Protein 5AIM (pdb70)

Solvent-accessible surface area: 11569 Å² total; per-residue (Å²): 156,120,66,86,55,128,43,113,122,16,93,84,41,25,149,3,0,74,61,0,0,42,1,50,51,2,6,4,3,27,66,117,100,4,18,65,10,0,22,75,75,74,57,112,63,191,86,58,178,53,20,89,34,5,1,52,98,1,28,143,61,139,108,3,16,33,90,83,7,119,114,51,51,78,70,0,0,19,26,72,133,42,35,95,97,16,2,95,142,43,13,131,106,43,140,150,102,62,97,58,109,40,96,125,13,111,72,33,22,151,6,0,61,104,0,0,54,4,53,51,3,6,4,2,20,56,97,90,6,15,66,10,0,2,88,40,73,59,34,134,98,60,35,93,83,166,46,0,84,34,4,1,61,99,0,38,143,62,142,101,4,15,34,82,80,9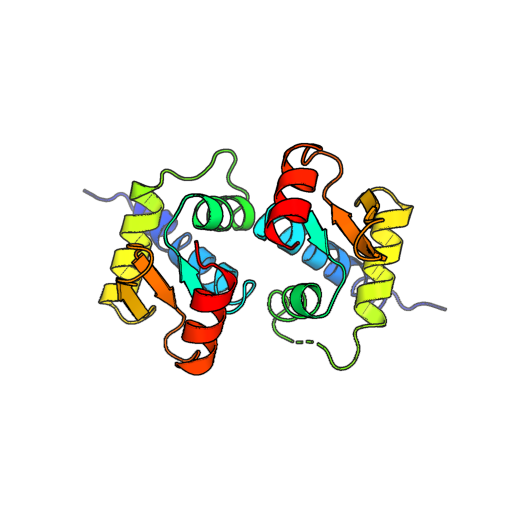,114,132,26,59,63,73,0,0,23,35,71,133,42,39,90,98,17,4,75,143,32,22,116,120,18,140,135

Sequence (193 aa):
AMASSARSLRRSLQRQRAILKVMNTIGGVAYLREQFYEESVSSKKYMGSTLDKKTVRGDVDLMVESEKLGARTEPVSGRKIIFLPTVGEEDAIQRYILKEKAMASARSLRSLQQRQRAILKVMNNTIGGVAYLREQFYEESVSKYMGSTTTLDKKTVRGDVDLMVESEKLGARTEPVSGRRKIIFLPTVGEDAIQRYILKEKD

Structure (mmCIF, N/CA/C/O backbone):
data_5AIM
#
_entry.id   5AIM
#
_cell.length_a   129.090
_cell.length_b   129.090
_cell.length_c   68.040
_cell.angle_alpha   90.00
_cell.angle_beta   90.00
_cell.angle_gamma   120.00
#
_symmetry.space_group_name_H-M   'H 3 2'
#
loop_
_entity.id
_entity.type
_entity.pdbx_description
1 polymer 'TRANSCRIPTION FACTOR TAU 138 KDA SUBUNIT'
2 non-polymer GLYCEROL
3 water water
#
loop_
_atom_site.group_PDB
_atom_site.id
_atom_site.type_symbol
_atom_site.label_atom_id
_atom_site.label_alt_id
_atom_site.label_comp_id
_a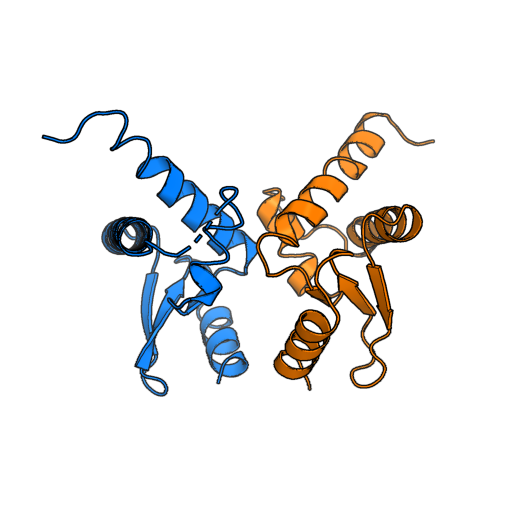tom_site.label_asym_id
_atom_site.label_entity_id
_atom_site.label_seq_id
_atom_site.pdbx_PDB_ins_code
_atom_site.Cartn_x
_atom_site.Cartn_y
_atom_site.Cartn_z
_atom_site.occupancy
_atom_site.B_iso_or_equiv
_atom_site.auth_seq_id
_atom_site.auth_comp_id
_atom_site.auth_asym_id
_atom_site.auth_atom_id
_atom_site.pdbx_PDB_model_num
ATOM 1 N N . ALA A 1 2 ? 19.028 -20.896 -32.390 1.00 46.94 543 ALA A N 1
ATOM 2 C CA . ALA A 1 2 ? 19.305 -19.619 -31.742 1.00 45.61 543 ALA A CA 1
ATOM 3 C C . ALA A 1 2 ? 18.034 -18.784 -31.643 1.00 41.06 543 ALA A C 1
ATOM 4 O O . ALA A 1 2 ? 17.574 -18.205 -32.629 1.00 39.73 543 ALA A O 1
ATOM 10 N N . MET A 1 3 ? 17.483 -18.716 -30.438 1.00 31.86 544 MET A N 1
ATOM 11 C CA . MET A 1 3 ? 16.202 -18.060 -30.209 1.00 27.51 544 MET A CA 1
ATOM 12 C C . MET A 1 3 ? 16.346 -16.553 -30.014 1.00 31.97 544 MET A C 1
ATOM 13 O O . MET A 1 3 ? 17.003 -16.095 -29.080 1.00 28.84 544 MET A O 1
ATOM 27 N N . ALA A 1 4 ? 15.728 -15.793 -30.910 1.00 27.21 545 ALA A N 1
ATOM 28 C CA . ALA A 1 4 ? 15.679 -14.340 -30.800 1.00 27.27 545 ALA A CA 1
ATOM 29 C C . ALA A 1 4 ? 14.890 -13.905 -29.567 1.00 27.16 545 ALA A C 1
ATOM 30 O O . ALA A 1 4 ? 13.927 -14.564 -29.175 1.00 24.32 545 ALA A O 1
ATOM 37 N N . SER A 1 5 ? 15.287 -12.777 -28.980 1.00 29.81 546 SER A N 1
ATOM 38 C CA A SER A 1 5 ? 14.671 -12.285 -27.749 0.51 29.39 546 SER A CA 1
ATOM 39 C CA B SER A 1 5 ? 14.671 -12.274 -27.754 0.49 26.35 546 SER A CA 1
ATOM 40 C C . SER A 1 5 ? 13.166 -12.048 -27.900 1.00 25.77 546 SER A C 1
ATOM 41 O O . SER A 1 5 ? 12.393 -12.290 -26.967 1.00 27.27 546 SER A O 1
ATOM 56 N N . ALA A 1 6 ? 12.743 -11.577 -29.068 1.00 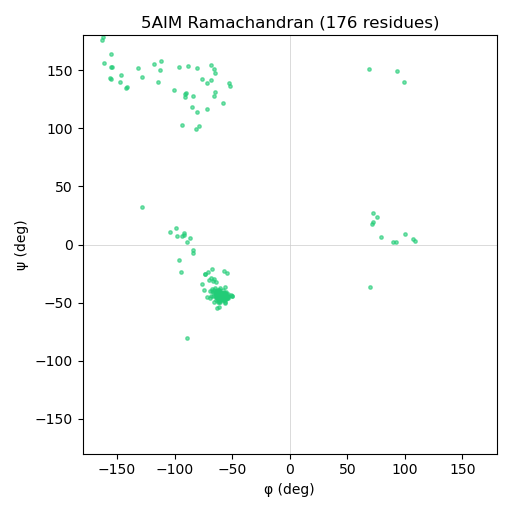28.73 547 ALA A N 1
ATOM 57 C CA . ALA A 1 6 ? 11.321 -11.306 -29.292 1.00 24.55 547 ALA A CA 1
ATOM 58 C C . ALA A 1 6 ? 10.484 -12.584 -29.159 1.00 28.06 547 ALA A C 1
ATOM 59 O O . ALA A 1 6 ? 9.370 -12.587 -28.594 1.00 27.16 547 ALA A O 1
ATOM 66 N N . ARG A 1 7 ? 11.035 -13.676 -29.675 1.00 25.83 548 ARG A N 1
ATOM 67 C CA . ARG A 1 7 ? 10.378 -14.977 -29.608 1.00 25.60 548 ARG A CA 1
ATOM 68 C C . ARG A 1 7 ? 10.241 -15.437 -28.149 1.00 24.60 548 ARG A C 1
ATOM 69 O O . ARG A 1 7 ? 9.175 -15.904 -27.705 1.00 24.75 548 ARG A O 1
ATOM 90 N N . SER A 1 8 ? 11.326 -15.290 -27.396 1.00 22.98 549 SER A N 1
ATOM 91 C CA . SER A 1 8 ? 11.307 -15.607 -25.971 1.00 19.71 549 SER A CA 1
ATOM 92 C C . SER A 1 8 ? 10.250 -14.773 -25.232 1.00 20.63 549 SER A C 1
ATOM 93 O O . SER A 1 8 ? 9.491 -15.289 -24.379 1.00 19.55 549 SER A O 1
ATOM 101 N N . LEU A 1 9 ? 10.207 -13.480 -25.558 1.00 22.63 550 LEU A N 1
ATOM 102 C CA . LEU A 1 9 ? 9.200 -12.587 -24.988 1.00 20.36 550 LEU A CA 1
ATOM 103 C C . LEU A 1 9 ? 7.782 -13.052 -25.317 1.00 19.99 550 LEU A C 1
ATOM 104 O O . LEU A 1 9 ? 6.884 -12.999 -24.460 1.00 20.85 550 LEU A O 1
ATOM 120 N N . ARG A 1 10 ? 7.560 -13.489 -26.556 1.00 20.80 551 ARG A N 1
ATOM 121 C CA A ARG A 1 10 ? 6.251 -14.029 -26.919 0.28 17.46 551 ARG A CA 1
ATOM 122 C CA B ARG A 1 10 ? 6.253 -14.035 -26.927 0.72 24.14 551 ARG A CA 1
ATOM 123 C C . ARG A 1 10 ? 5.907 -15.286 -26.107 1.00 20.02 551 ARG A C 1
ATOM 124 O O . ARG A 1 10 ? 4.748 -15.475 -25.673 1.00 21.39 551 ARG A O 1
ATOM 165 N N . SER A 1 11 ? 6.892 -16.156 -25.891 1.00 18.30 552 SER A N 1
ATOM 166 C CA . SER A 1 11 ? 6.659 -17.308 -25.008 1.00 19.11 552 SER A CA 1
ATOM 167 C C . SER A 1 11 ? 6.206 -16.870 -23.606 1.00 16.95 552 SER A C 1
ATOM 168 O O . SER A 1 11 ? 5.246 -17.415 -23.034 1.00 19.73 552 SER A O 1
ATOM 176 N N . LEU A 1 12 ? 6.904 -15.889 -23.037 1.00 18.61 553 LEU A N 1
ATOM 177 C CA . LEU A 1 12 ? 6.476 -15.368 -21.731 1.00 16.15 553 LEU A CA 1
ATOM 178 C C . LEU A 1 12 ? 5.068 -14.758 -21.749 1.00 18.70 553 LEU A C 1
ATOM 179 O O . LEU A 1 12 ? 4.285 -14.934 -20.794 1.00 18.03 553 LEU A O 1
ATOM 195 N N . GLN A 1 13 ? 4.748 -14.025 -22.813 1.00 18.72 554 GLN A N 1
ATOM 196 C CA . GLN A 1 13 ? 3.398 -13.480 -22.963 1.00 19.75 554 GLN A CA 1
ATOM 197 C C . GLN A 1 13 ? 2.345 -14.599 -22.953 1.00 21.10 554 GLN A C 1
ATOM 198 O O . GLN A 1 13 ? 1.300 -14.511 -22.267 1.00 19.62 554 GLN A O 1
ATOM 212 N N . ARG A 1 14 ? 2.619 -15.656 -23.713 1.00 18.23 555 A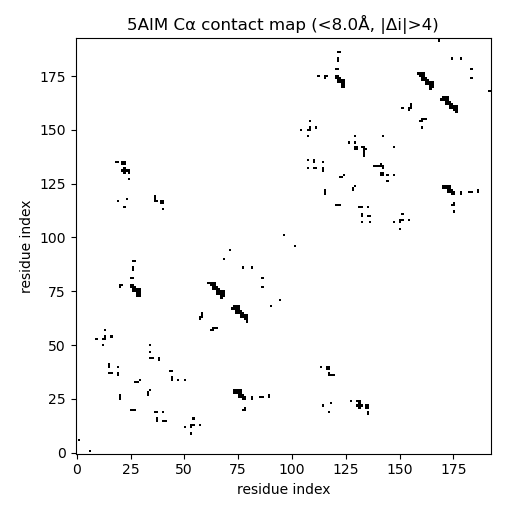RG A N 1
ATOM 213 C CA . ARG A 1 14 ? 1.698 -16.794 -23.737 1.00 18.46 555 ARG A CA 1
ATOM 214 C C . ARG A 1 14 ? 1.568 -17.473 -22.366 1.00 16.92 555 ARG A C 1
ATOM 215 O O . ARG A 1 14 ? 0.458 -17.855 -21.950 1.00 18.98 555 ARG A O 1
ATOM 236 N N . GLN A 1 15 ? 2.683 -17.624 -21.653 1.00 17.62 556 GLN A N 1
ATOM 237 C CA . GLN A 1 15 ? 2.609 -18.126 -20.278 1.00 16.82 556 GLN A CA 1
ATOM 238 C C . GLN A 1 15 ? 1.766 -17.232 -19.345 1.00 18.64 556 GLN A C 1
ATOM 239 O O . GLN A 1 15 ? 0.953 -17.732 -18.542 1.00 19.67 556 GLN A O 1
ATOM 253 N N . ARG A 1 16 ? 1.940 -15.916 -19.440 1.00 17.37 557 ARG A N 1
ATOM 254 C CA . ARG A 1 16 ? 1.086 -15.022 -18.657 1.00 17.60 557 ARG A CA 1
ATOM 255 C C . ARG A 1 16 ? -0.388 -15.226 -18.994 1.00 19.31 557 ARG A C 1
ATOM 256 O O . ARG A 1 16 ? -1.254 -15.206 -18.091 1.00 20.02 557 ARG A O 1
ATOM 277 N N . ALA A 1 17 ? -0.678 -15.379 -20.288 1.00 17.64 558 ALA A N 1
ATOM 278 C CA . ALA A 1 17 ? -2.063 -15.613 -20.722 1.00 17.36 558 ALA A CA 1
ATOM 279 C C . ALA A 1 17 ? -2.622 -16.915 -20.148 1.00 18.11 558 ALA A C 1
ATOM 280 O O . ALA A 1 17 ? -3.745 -16.954 -19.629 1.00 18.77 558 ALA A O 1
ATOM 287 N N . ILE A 1 18 ? -1.852 -17.990 -20.259 1.00 17.38 559 ILE A N 1
ATOM 288 C CA . ILE A 1 18 ? -2.274 -19.277 -19.704 1.00 16.78 559 ILE A CA 1
ATOM 289 C C . ILE A 1 18 ? -2.579 -19.133 -18.215 1.00 18.15 559 ILE A C 1
ATOM 290 O O . ILE A 1 18 ? -3.613 -19.610 -17.724 1.00 18.54 559 ILE A O 1
ATOM 306 N N . LEU A 1 19 ? -1.686 -18.469 -17.494 1.00 18.08 560 LEU A N 1
ATOM 307 C CA . LEU A 1 19 ? -1.903 -18.261 -16.066 1.00 15.64 560 LEU A CA 1
ATOM 308 C C . LEU A 1 19 ? -3.180 -17.457 -15.753 1.00 18.76 560 LEU A C 1
ATOM 309 O O . LEU A 1 19 ? -3.987 -17.840 -14.873 1.00 19.80 560 LEU A O 1
ATOM 325 N N . LYS A 1 20 ? -3.362 -16.337 -16.453 1.00 17.86 561 LYS A N 1
ATOM 326 C CA . LYS A 1 20 ? -4.558 -15.511 -16.231 1.00 19.01 561 LYS A CA 1
ATOM 327 C C . LYS A 1 20 ? -5.854 -16.266 -16.560 1.00 17.97 561 LYS A C 1
ATOM 328 O O . LYS A 1 20 ? -6.850 -16.192 -15.819 1.00 19.09 561 LYS A O 1
ATOM 347 N N . VAL A 1 21 ? -5.837 -16.993 -17.673 1.00 18.01 562 VAL A N 1
ATOM 348 C CA . VAL A 1 21 ? -6.997 -17.788 -18.059 1.00 17.41 562 VAL A CA 1
ATOM 349 C C . VAL A 1 21 ? -7.271 -18.865 -17.014 1.00 17.91 562 VAL A C 1
ATOM 350 O O . VAL A 1 21 ? -8.421 -19.060 -16.616 1.00 18.02 562 VAL A O 1
ATOM 363 N N . MET A 1 22 ? -6.222 -19.543 -16.556 1.00 17.32 563 MET A N 1
ATOM 364 C CA . MET A 1 22 ? -6.418 -20.558 -15.529 1.00 17.68 563 MET A CA 1
ATOM 365 C C . MET A 1 22 ? -7.038 -19.969 -14.272 1.00 18.12 563 MET A C 1
ATOM 366 O O . MET A 1 22 ? -7.957 -20.570 -13.700 1.00 19.13 563 MET A O 1
ATOM 380 N N . ASN A 1 23 ? -6.576 -18.797 -13.838 1.00 19.79 564 ASN A N 1
ATOM 381 C CA . ASN A 1 23 ? -7.254 -18.161 -12.708 1.00 20.67 564 ASN A CA 1
ATOM 382 C C . ASN A 1 23 ? -8.712 -17.832 -13.013 1.00 21.60 564 ASN A C 1
ATOM 383 O O . ASN A 1 23 ? -9.605 -18.067 -12.189 1.00 22.73 564 ASN A O 1
ATOM 394 N N . THR A 1 24 ? -8.949 -17.282 -14.197 1.00 19.62 565 THR A N 1
ATOM 395 C CA . THR A 1 24 ? -10.298 -16.871 -14.584 1.00 22.45 565 THR A CA 1
ATOM 396 C C . THR A 1 24 ? -11.302 -18.032 -14.604 1.00 20.04 565 THR A C 1
ATOM 397 O O . THR A 1 24 ? -12.425 -17.891 -14.118 1.00 21.38 565 THR A O 1
ATOM 408 N N . ILE A 1 25 ? -10.893 -19.177 -15.152 1.00 19.12 566 ILE A N 1
ATOM 409 C CA . ILE A 1 25 ? -11.821 -20.293 -15.325 1.00 21.77 566 ILE A CA 1
ATOM 410 C C . ILE A 1 25 ? -11.957 -21.225 -14.115 1.00 19.86 566 ILE A C 1
ATOM 411 O O . ILE A 1 25 ? -12.663 -22.229 -14.194 1.00 24.68 566 ILE A O 1
ATOM 427 N N . GLY A 1 26 ? -11.316 -20.884 -13.001 1.00 19.34 567 GLY A N 1
ATOM 428 C CA . GLY A 1 26 ? -11.547 -21.582 -11.743 1.00 21.18 567 GLY A CA 1
ATOM 429 C C . GLY A 1 26 ? -10.406 -22.472 -11.286 1.00 21.31 567 GLY A C 1
ATOM 430 O O . GLY A 1 26 ? -10.533 -23.172 -10.274 1.00 23.28 567 GLY A O 1
ATOM 434 N N . GLY A 1 27 ? -9.308 -22.470 -12.034 1.00 19.22 568 GLY A N 1
ATOM 435 C CA . GLY A 1 27 ? -8.077 -23.089 -11.584 1.00 19.69 568 GLY A CA 1
ATOM 436 C C . GLY A 1 27 ? -7.864 -24.539 -11.988 1.00 17.55 568 GLY A C 1
ATOM 437 O O . GLY A 1 27 ? -6.850 -25.125 -11.615 1.00 19.40 568 GLY A O 1
ATOM 441 N N . VAL A 1 28 ? -8.798 -25.102 -12.751 1.00 18.37 569 VAL A N 1
ATOM 442 C CA . VAL A 1 28 ? -8.719 -26.490 -13.208 1.00 17.94 569 VAL A CA 1
ATOM 443 C C . VAL A 1 28 ? -9.246 -26.544 -14.629 1.00 18.92 569 VAL A C 1
ATOM 444 O O . VAL A 1 28 ? -10.285 -25.942 -14.933 1.00 19.90 569 VAL A O 1
ATOM 457 N N . ALA A 1 29 ? -8.538 -27.248 -15.506 1.00 18.94 570 ALA A N 1
ATOM 458 C CA . ALA A 1 29 ? -9.014 -27.404 -16.877 1.00 22.78 570 ALA A CA 1
ATOM 459 C C . ALA A 1 29 ? -8.468 -28.657 -17.525 1.00 19.81 570 ALA A C 1
ATOM 460 O O . ALA A 1 29 ? -7.322 -29.034 -17.297 1.00 21.75 570 ALA A O 1
ATOM 467 N N . TYR A 1 30 ? -9.303 -29.316 -18.323 1.00 20.58 571 TYR A N 1
ATOM 468 C CA . TYR A 1 30 ? -8.813 -30.326 -19.239 1.00 19.54 571 TYR A CA 1
ATOM 469 C C . TYR A 1 30 ? -8.064 -29.648 -20.381 1.00 19.60 571 TYR A C 1
ATOM 470 O O . TYR A 1 30 ? -8.489 -28.605 -20.891 1.00 20.19 571 TYR A O 1
ATOM 488 N N . LEU A 1 31 ? -6.942 -30.245 -20.767 1.00 22.03 572 LEU A N 1
ATOM 489 C CA . LEU A 1 31 ? -6.166 -29.756 -21.890 1.00 22.43 572 LEU A CA 1
ATOM 490 C C . LEU A 1 31 ? -6.802 -30.278 -23.170 1.00 21.87 572 LEU A C 1
ATOM 491 O O . LEU A 1 31 ? -6.615 -31.430 -23.558 1.00 26.86 572 LEU A O 1
ATOM 507 N N . ARG A 1 32 ? -7.579 -29.405 -23.798 1.00 20.46 573 ARG A N 1
ATOM 508 C CA . ARG A 1 32 ? -8.364 -29.746 -24.972 1.00 21.30 573 ARG A CA 1
ATOM 509 C C . ARG A 1 32 ? -8.764 -28.446 -25.656 1.00 20.47 573 ARG A C 1
ATOM 510 O O . ARG A 1 32 ? -8.445 -27.359 -25.170 1.00 19.19 573 ARG A O 1
ATOM 531 N N . GLU A 1 33 ? -9.475 -28.557 -26.770 1.00 21.85 574 GLU A N 1
ATOM 532 C CA . GLU A 1 33 ? -9.797 -27.395 -27.604 1.00 19.75 574 GLU A CA 1
ATOM 533 C C . GLU A 1 33 ? -10.402 -26.218 -26.837 1.00 21.91 574 GLU A C 1
ATOM 534 O O . GLU A 1 33 ? -9.999 -25.080 -27.054 1.00 21.63 574 GLU A O 1
ATOM 546 N N . GLN A 1 34 ? -11.349 -26.488 -25.944 1.00 20.68 575 GLN A N 1
ATOM 547 C CA . GLN A 1 34 ? -12.018 -25.432 -25.182 1.00 20.69 575 GLN A CA 1
ATOM 548 C C . GLN A 1 34 ? -11.001 -24.542 -24.452 1.00 18.66 575 GLN A C 1
ATOM 549 O O . GLN A 1 34 ? -11.102 -23.285 -24.454 1.00 19.42 575 GLN A O 1
ATOM 563 N N . PHE A 1 35 ? -10.008 -25.176 -23.835 1.00 17.61 576 PHE A N 1
ATOM 564 C CA . PHE A 1 35 ? -8.994 -24.425 -23.107 1.00 16.47 576 PHE A CA 1
ATOM 565 C C . PHE A 1 35 ? -8.156 -23.563 -24.049 1.00 17.92 576 PHE A C 1
ATOM 566 O O . PHE A 1 35 ? -7.946 -22.351 -23.807 1.00 17.68 576 PHE A O 1
ATOM 583 N N . TYR A 1 36 ? -7.655 -24.168 -25.119 1.00 18.16 577 TYR A N 1
ATOM 584 C CA . TYR A 1 36 ? -6.845 -23.421 -26.071 1.00 17.82 577 TYR A CA 1
ATOM 585 C C . TYR A 1 36 ? -7.625 -22.266 -26.688 1.00 18.94 577 TYR A C 1
ATOM 586 O O . TYR A 1 36 ? -7.080 -21.175 -26.907 1.00 21.15 577 TYR A O 1
ATOM 604 N N A GLU A 1 37 ? -8.907 -22.493 -26.949 0.54 20.36 578 GLU A N 1
ATOM 605 N N B GLU A 1 37 ? -8.904 -22.497 -26.961 0.46 19.96 578 GLU A N 1
ATOM 606 C CA A GLU A 1 37 ? -9.757 -21.446 -27.495 0.54 21.14 578 GLU A CA 1
ATOM 607 C CA B GLU A 1 37 ? -9.760 -21.446 -27.490 0.46 21.23 578 GLU A CA 1
ATOM 608 C C A GLU A 1 37 ? -9.874 -20.301 -26.493 0.54 20.48 578 GLU A C 1
ATOM 609 C C B GLU A 1 37 ? -9.853 -20.302 -26.490 0.46 20.23 578 GLU A C 1
ATOM 610 O O A GLU A 1 37 ? -9.816 -19.125 -26.875 0.54 16.52 578 GLU A O 1
ATOM 611 O O B GLU A 1 37 ? -9.750 -19.131 -26.869 0.46 27.26 578 GLU A O 1
ATOM 634 N N . SER A 1 38 ? -10.053 -20.631 -25.217 1.00 17.72 579 SER A N 1
ATOM 635 C CA . SER A 1 38 ? -10.066 -19.591 -24.180 1.00 17.15 579 SER A CA 1
ATOM 636 C C . SER A 1 38 ? -8.762 -18.781 -24.157 1.00 16.90 579 SER A C 1
ATOM 637 O O . SER A 1 38 ? -8.802 -17.536 -24.079 1.00 18.16 579 SER A O 1
ATOM 645 N N . VAL A 1 39 ? -7.615 -19.453 -24.213 1.00 17.26 580 VAL A N 1
ATOM 646 C CA . VAL A 1 39 ? -6.346 -18.715 -24.266 1.00 18.11 580 VAL A CA 1
ATOM 647 C C . VAL A 1 39 ? -6.280 -17.817 -25.505 1.00 19.14 580 VAL A C 1
ATOM 648 O O . VAL A 1 39 ? -5.875 -16.647 -25.419 1.00 19.56 580 VAL A O 1
ATOM 661 N N . SER A 1 40 ? -6.686 -18.346 -26.656 1.00 18.59 581 SER A N 1
ATOM 662 C CA A SER A 1 40 ? -6.675 -17.554 -27.886 0.50 21.62 581 SER A CA 1
ATOM 663 C CA B SER A 1 40 ? -6.688 -17.566 -27.889 0.50 23.63 581 SER A CA 1
ATOM 664 C C . SER A 1 40 ? -7.565 -16.321 -27.760 1.00 22.36 581 SER A C 1
ATOM 665 O O . SER A 1 40 ? -7.153 -15.208 -28.117 1.00 24.66 581 SER A O 1
ATOM 680 N N A LYS A 1 41 ? -8.777 -16.520 -27.247 0.41 22.30 582 LYS A N 1
ATOM 681 N N B LYS A 1 41 ? -8.780 -16.495 -27.249 0.59 21.81 582 LYS A N 1
ATOM 682 C CA A LYS A 1 41 ? -9.722 -15.426 -27.043 0.41 24.08 582 LYS A CA 1
ATOM 683 C CA B LYS A 1 41 ? -9.698 -15.370 -27.096 0.59 21.60 582 LYS A CA 1
ATOM 684 C C A LYS A 1 41 ? -9.157 -14.366 -26.111 0.41 21.77 582 LYS A C 1
ATOM 685 C C B LYS A 1 41 ? -9.184 -14.342 -26.090 0.59 18.76 582 LYS A C 1
ATOM 686 O O A LYS A 1 41 ? -9.219 -13.174 -26.407 0.41 20.40 582 LYS A O 1
ATOM 687 O O B LYS A 1 41 ? -9.304 -13.139 -26.318 0.59 25.63 582 LYS A O 1
ATOM 724 N N . TYR A 1 42 ? -8.602 -14.803 -24.988 1.00 20.29 583 TYR A N 1
ATOM 725 C CA . TYR A 1 42 ? -7.989 -13.880 -24.029 1.00 20.48 583 TYR A CA 1
ATOM 726 C C . TYR A 1 42 ? -6.916 -12.992 -24.687 1.00 20.55 583 TYR A C 1
ATOM 727 O O . TYR A 1 42 ? -6.840 -11.789 -24.420 1.00 24.21 583 TYR A O 1
ATOM 745 N N . MET A 1 43 ? -6.119 -13.585 -25.569 1.00 22.76 584 MET A N 1
ATOM 746 C CA . MET A 1 43 ? -5.012 -12.868 -26.193 1.00 23.25 584 MET A CA 1
ATOM 747 C C . MET A 1 43 ? -5.453 -12.053 -27.402 1.00 24.84 584 MET A C 1
ATOM 748 O O . MET A 1 43 ? -4.650 -11.326 -27.978 1.00 31.54 584 MET A O 1
ATOM 762 N N . GLY A 1 44 ? -6.722 -12.166 -27.780 1.00 57.68 585 GLY A N 1
ATOM 763 C CA . GLY A 1 44 ? -7.259 -11.404 -28.896 1.00 59.12 585 GLY A CA 1
ATOM 764 C C . GLY A 1 44 ? -7.350 -12.202 -30.184 1.00 59.98 585 GLY A C 1
ATOM 765 O O . GLY A 1 44 ? -7.619 -11.639 -31.245 1.00 63.06 585 GLY A O 1
ATOM 769 N N . SER A 1 45 ? -7.122 -13.510 -30.081 1.00 106.53 586 SER A N 1
ATOM 770 C CA . SER A 1 45 ? -7.202 -14.438 -31.213 1.00 109.78 586 SER A CA 1
ATOM 771 C C . SER A 1 45 ? -6.081 -14.229 -32.232 1.00 69.28 586 SER A C 1
ATOM 772 O O . SER A 1 45 ? -5.876 -13.129 -32.743 1.00 99.51 586 SER A O 1
ATOM 780 N N . THR A 1 48 ? -7.092 -20.997 -33.336 1.00 61.64 589 THR A N 1
ATOM 781 C CA . THR A 1 48 ? -6.329 -22.087 -32.741 1.00 93.29 589 THR A CA 1
ATOM 782 C C . THR A 1 48 ? -5.822 -23.053 -33.811 1.00 96.74 589 THR A C 1
ATOM 783 O O . THR A 1 48 ? -5.701 -24.253 -33.569 1.00 62.66 589 THR A O 1
ATOM 794 N N . LEU A 1 49 ? -5.526 -22.526 -34.994 1.00 77.44 590 LEU A N 1
ATOM 795 C CA . LEU A 1 49 ? -5.016 -23.351 -36.085 1.00 81.53 590 LEU A CA 1
ATOM 796 C C . LEU A 1 49 ? -3.617 -23.873 -35.751 1.00 79.77 590 LEU A C 1
ATOM 797 O O . LEU A 1 49 ? -3.170 -24.873 -36.312 1.00 65.46 590 LEU A O 1
ATOM 813 N N . ASP A 1 50 ? -2.941 -23.197 -34.824 1.00 91.85 591 ASP A N 1
ATOM 814 C CA . ASP A 1 50 ? -1.597 -23.578 -34.394 1.00 84.19 591 ASP A CA 1
ATOM 815 C C . ASP A 1 50 ? -1.660 -24.568 -33.221 1.00 81.57 591 ASP A C 1
ATOM 816 O O . ASP A 1 50 ? -1.511 -25.774 -33.416 1.00 65.21 591 ASP A O 1
ATOM 825 N N . LYS A 1 51 ? -1.863 -24.046 -32.012 1.00 60.92 592 LYS A N 1
ATOM 826 C CA . LYS A 1 51 ? -1.982 -24.850 -30.782 1.00 77.86 592 LYS A CA 1
ATOM 827 C C . LYS A 1 51 ? -0.692 -25.526 -30.301 1.00 76.02 592 LYS A C 1
ATOM 828 O O . LYS A 1 51 ? -0.485 -25.644 -29.092 1.00 59.13 592 LYS A O 1
ATOM 847 N N . LYS A 1 52 ? 0.148 -25.989 -31.226 1.00 64.54 593 LYS A N 1
ATOM 848 C CA . LYS A 1 52 ? 1.472 -26.508 -30.876 1.00 48.16 593 LYS A CA 1
ATOM 849 C C . LYS A 1 52 ? 2.226 -25.473 -30.050 1.00 38.30 593 LYS A C 1
ATOM 850 O O . LYS A 1 52 ? 2.851 -25.786 -29.020 1.00 35.87 593 LYS A O 1
ATOM 869 N N . THR A 1 53 ? 2.146 -24.230 -30.514 1.00 37.98 594 THR A N 1
ATOM 870 C CA . THR A 1 53 ? 2.858 -23.125 -29.888 1.00 34.84 594 THR A CA 1
ATOM 871 C C . THR A 1 53 ? 2.394 -22.913 -28.442 1.00 30.33 594 THR A C 1
ATOM 872 O O . THR A 1 53 ? 3.215 -22.830 -27.534 1.00 28.21 594 THR A O 1
ATOM 883 N N . VAL A 1 54 ? 1.085 -22.843 -28.217 1.00 29.50 595 VAL A N 1
ATOM 884 C CA . VAL A 1 54 ? 0.574 -22.674 -26.857 1.00 26.18 595 VAL A CA 1
ATOM 885 C C . VAL A 1 54 ? 0.847 -23.914 -25.989 1.00 25.52 595 VAL A C 1
ATOM 886 O O . VAL A 1 54 ? 1.204 -23.797 -24.804 1.00 23.27 595 VAL A O 1
ATOM 899 N N . ARG A 1 55 ? 0.696 -25.099 -26.577 1.00 28.09 596 ARG A N 1
ATOM 900 C CA . ARG A 1 55 ? 0.986 -26.332 -25.856 1.00 28.24 596 ARG A CA 1
ATOM 901 C C . ARG A 1 55 ? 2.427 -26.334 -25.341 1.00 27.54 596 ARG A C 1
ATOM 902 O O . ARG A 1 55 ? 2.685 -26.736 -24.202 1.00 26.21 596 ARG A O 1
ATOM 923 N N . GLY A 1 56 ? 3.363 -25.891 -26.178 1.00 28.99 597 GLY A N 1
ATOM 924 C CA . GLY A 1 56 ? 4.745 -25.759 -25.728 1.00 28.69 597 GLY A CA 1
ATOM 925 C C . GLY A 1 56 ? 4.900 -24.985 -24.420 1.00 25.29 597 GLY A C 1
ATOM 926 O O . GLY A 1 56 ? 5.654 -25.378 -23.503 1.00 25.40 597 GLY A O 1
ATOM 930 N N . ASP A 1 57 ? 4.178 -23.877 -24.324 1.00 23.38 598 ASP A N 1
ATOM 931 C CA . ASP A 1 57 ? 4.264 -23.032 -23.142 1.00 21.29 598 ASP A CA 1
ATOM 932 C C . ASP A 1 57 ? 3.511 -23.623 -21.951 1.00 20.49 598 ASP A C 1
ATOM 933 O O . ASP A 1 57 ? 3.966 -23.503 -20.795 1.00 23.83 598 ASP A O 1
ATOM 942 N N . VAL A 1 58 ? 2.397 -24.306 -22.220 1.00 21.60 599 VAL A N 1
ATOM 943 C CA . VAL A 1 58 ? 1.791 -25.113 -21.166 1.00 22.56 599 VAL A CA 1
ATOM 944 C C . VAL A 1 58 ? 2.830 -26.094 -20.595 1.00 26.89 599 VAL A C 1
ATOM 945 O O . VAL A 1 58 ? 2.985 -26.227 -19.368 1.00 24.38 599 VAL A O 1
ATOM 958 N N . ASP A 1 59 ? 3.558 -26.766 -21.485 1.00 23.25 600 ASP A N 1
ATOM 959 C CA . ASP A 1 59 ? 4.562 -27.734 -21.049 1.00 26.88 600 ASP A CA 1
ATOM 960 C C . ASP A 1 59 ? 5.657 -27.059 -20.218 1.00 26.06 600 ASP A C 1
ATOM 961 O O . ASP A 1 59 ? 6.065 -27.577 -19.159 1.00 26.66 600 ASP A O 1
ATOM 970 N N . LEU A 1 60 ? 6.140 -25.909 -20.693 1.00 26.16 601 LEU A N 1
ATOM 971 C CA . LEU A 1 60 ? 7.118 -25.164 -19.901 1.00 26.48 601 LEU A CA 1
ATOM 972 C C . LEU A 1 60 ? 6.581 -24.876 -18.504 1.00 23.04 601 LEU A C 1
ATOM 973 O O . LEU A 1 60 ? 7.299 -25.015 -17.509 1.00 28.91 601 LEU A O 1
ATOM 989 N N . MET A 1 61 ? 5.312 -24.487 -18.424 1.00 23.46 602 MET A N 1
ATOM 990 C CA . MET A 1 61 ? 4.705 -24.216 -17.119 1.00 22.85 602 MET A CA 1
ATOM 991 C C . MET A 1 61 ? 4.531 -25.452 -16.233 1.00 25.72 602 MET A C 1
ATOM 992 O O . MET A 1 61 ? 4.716 -25.382 -15.017 1.00 24.44 602 MET A O 1
ATOM 1006 N N . VAL A 1 62 ? 4.171 -26.584 -16.824 1.00 24.00 603 VAL A N 1
ATOM 1007 C CA . VAL A 1 62 ? 4.084 -27.804 -16.030 1.00 26.08 603 VAL A CA 1
ATOM 1008 C C . VAL A 1 62 ? 5.462 -28.201 -15.509 1.00 30.43 603 VAL A C 1
ATOM 1009 O O . VAL A 1 62 ? 5.610 -28.563 -14.337 1.00 30.78 603 VAL A O 1
ATOM 1022 N N . GLU A 1 63 ? 6.474 -28.136 -16.368 1.00 29.44 604 GLU A N 1
ATOM 1023 C CA . GLU A 1 63 ? 7.801 -28.581 -15.954 1.00 36.44 604 GLU A CA 1
ATOM 1024 C C . GLU A 1 63 ? 8.410 -27.692 -14.866 1.00 36.71 604 GLU A C 1
ATOM 1025 O O . GLU A 1 63 ? 9.158 -28.183 -14.015 1.00 38.58 604 GLU A O 1
ATOM 1037 N N . SER A 1 64 ? 8.083 -26.401 -14.880 1.00 26.73 605 SER A N 1
ATOM 1038 C CA . SER A 1 64 ? 8.592 -25.480 -13.865 1.00 27.48 605 SER A CA 1
ATOM 1039 C C . SER A 1 64 ? 7.674 -25.402 -12.644 1.00 25.38 605 SER A C 1
ATOM 1040 O O . SER A 1 64 ? 7.929 -24.633 -11.715 1.00 29.65 605 SER A O 1
ATOM 1048 N N . GLU A 1 65 ? 6.607 -26.199 -12.666 1.00 27.03 606 GLU A N 1
ATOM 1049 C CA . GLU A 1 65 ? 5.690 -26.356 -11.533 1.00 30.07 606 GLU A CA 1
ATOM 1050 C C . GLU A 1 65 ? 4.789 -25.139 -11.292 1.00 27.71 606 GLU A C 1
ATOM 1051 O O . GLU A 1 65 ? 4.226 -24.978 -10.208 1.00 28.52 606 GLU A O 1
ATOM 1063 N N . LYS A 1 66 ? 4.638 -24.300 -12.312 1.00 23.84 607 LYS A N 1
ATOM 1064 C CA . LYS A 1 66 ? 3.656 -23.219 -12.272 1.00 22.37 607 LYS A CA 1
ATOM 1065 C C . LYS A 1 66 ? 2.256 -23.796 -12.426 1.00 23.79 607 LYS A C 1
ATOM 1066 O O . LYS A 1 66 ? 1.271 -23.202 -11.981 1.00 24.91 607 LYS A O 1
ATOM 1085 N N . LEU A 1 67 ? 2.183 -24.957 -13.072 1.00 22.52 608 LEU A N 1
ATOM 1086 C CA . LEU A 1 67 ? 0.941 -25.711 -13.199 1.00 22.28 608 LEU A CA 1
ATOM 1087 C C . LEU A 1 67 ? 1.170 -27.134 -12.756 1.00 24.14 608 LEU A C 1
ATOM 1088 O O . LEU A 1 67 ? 2.236 -27.691 -12.983 1.00 27.43 608 LEU A O 1
ATOM 1104 N N . GLY A 1 68 ? 0.155 -27.716 -12.129 1.00 23.44 609 GLY A N 1
ATOM 1105 C CA . GLY A 1 68 ? 0.113 -29.149 -11.906 1.00 24.29 609 GLY A CA 1
ATOM 1106 C C . GLY A 1 68 ? -0.549 -29.799 -13.103 1.00 23.56 609 GLY A C 1
ATOM 1107 O O . GLY A 1 68 ? -1.361 -29.165 -13.792 1.00 23.37 609 GLY A O 1
ATOM 1111 N N . ALA A 1 69 ? -0.212 -31.066 -13.338 1.00 25.30 610 ALA A N 1
ATOM 1112 C CA . ALA A 1 69 ? -0.776 -31.821 -14.446 1.00 25.58 610 ALA A CA 1
ATOM 1113 C C . ALA A 1 69 ? -0.914 -33.293 -14.093 1.00 26.25 610 ALA A C 1
ATOM 1114 O O . ALA A 1 69 ? -0.041 -33.869 -13.451 1.00 29.55 610 ALA A O 1
ATOM 1121 N N . ARG A 1 70 ? -2.019 -33.903 -14.505 1.00 25.27 611 ARG A N 1
ATOM 1122 C CA . ARG A 1 70 ? -2.139 -35.347 -14.336 1.00 32.50 611 ARG A CA 1
ATOM 1123 C C . ARG A 1 70 ? -3.206 -35.927 -15.241 1.00 31.39 611 ARG A C 1
ATOM 1124 O O . ARG A 1 70 ? -4.119 -35.221 -15.661 1.00 29.17 611 ARG A O 1
ATOM 1145 N N . THR A 1 71 ? -3.079 -37.216 -15.546 1.00 31.08 612 THR A N 1
ATOM 1146 C CA . THR A 1 71 ? -4.059 -37.892 -16.374 1.00 32.58 612 THR A CA 1
ATOM 1147 C C . THR A 1 71 ? -5.221 -38.345 -15.508 1.00 34.86 612 THR A C 1
ATOM 1148 O O . THR A 1 71 ? -5.032 -38.987 -14.475 1.00 37.98 612 THR A O 1
ATO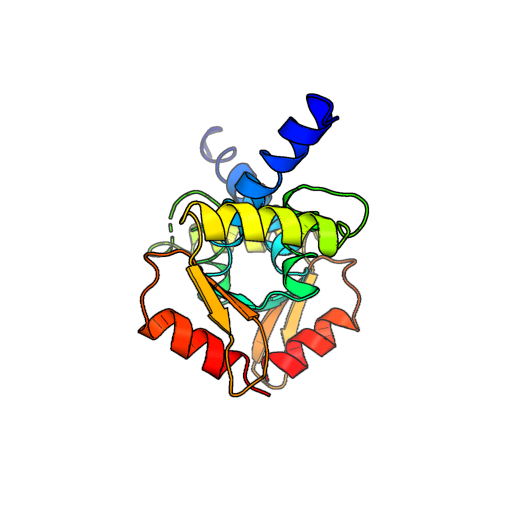M 1159 N N . GLU A 1 72 ? -6.423 -37.982 -15.929 1.00 27.74 613 GLU A N 1
ATOM 1160 C CA . GLU A 1 72 ? -7.636 -38.435 -15.279 1.00 27.68 613 GLU A CA 1
ATOM 1161 C C . GLU A 1 72 ? -7.911 -39.848 -15.791 1.00 25.67 613 GLU A C 1
ATOM 1162 O O . GLU A 1 72 ? -8.174 -40.030 -16.974 1.00 30.05 613 GLU A O 1
ATOM 1174 N N . PRO A 1 73 ? -7.837 -40.853 -14.904 1.00 27.20 614 PRO A N 1
ATOM 1175 C CA . PRO A 1 73 ? -7.780 -42.241 -15.387 1.00 28.69 614 PRO A CA 1
ATOM 1176 C C . PRO A 1 73 ? -9.055 -42.769 -16.047 1.00 29.07 614 PRO A C 1
ATOM 1177 O O . PRO A 1 73 ? -8.973 -43.650 -16.907 1.00 30.17 614 PRO A O 1
ATOM 1188 N N . VAL A 1 74 ? -10.219 -42.265 -15.659 1.00 28.68 615 VAL A N 1
ATOM 1189 C CA . VAL A 1 74 ? -11.463 -42.795 -16.206 1.00 31.45 615 VAL A CA 1
ATOM 1190 C C . VAL A 1 74 ? -11.624 -42.364 -17.661 1.00 27.76 615 VAL A C 1
ATOM 1191 O O . VAL A 1 74 ? -11.954 -43.185 -18.520 1.00 28.02 615 VAL A O 1
ATOM 1204 N N . SER A 1 75 ? -11.360 -41.089 -17.933 1.00 28.01 616 SER A N 1
ATOM 1205 C CA . SER A 1 75 ? -11.538 -40.524 -19.269 1.00 26.03 616 SER A CA 1
ATOM 1206 C C . SER A 1 75 ? -10.262 -40.529 -20.103 1.00 27.02 616 SER A C 1
ATOM 1207 O O . SER A 1 75 ? -10.321 -40.484 -21.330 1.00 28.02 616 SER A O 1
ATOM 1215 N N . GLY A 1 76 ? -9.110 -40.553 -19.440 1.00 25.33 617 GLY A N 1
ATOM 1216 C CA . GLY A 1 76 ? -7.835 -40.484 -20.128 1.00 27.40 617 GLY A CA 1
ATOM 1217 C C . GLY A 1 76 ? -7.445 -39.074 -20.558 1.00 25.99 617 GLY A C 1
ATOM 1218 O O . GLY A 1 76 ? -6.449 -38.896 -21.255 1.00 28.77 617 GLY A O 1
ATOM 1222 N N . ARG A 1 77 ? -8.221 -38.075 -20.149 1.00 26.49 618 ARG A N 1
ATOM 1223 C CA . ARG A 1 77 ? -7.909 -36.688 -20.487 1.00 28.68 618 ARG A CA 1
ATOM 1224 C C . ARG A 1 77 ? -6.840 -36.143 -19.557 1.00 50.66 618 ARG A C 1
ATOM 1225 O O . ARG A 1 77 ? -6.716 -36.597 -18.424 1.00 29.67 618 ARG A O 1
ATOM 1246 N N . LYS A 1 78 ? -6.056 -35.182 -20.041 1.00 35.70 619 LYS A N 1
ATOM 1247 C CA . LYS A 1 78 ? -5.041 -34.555 -19.206 1.00 29.37 619 LYS A CA 1
ATOM 1248 C C . LYS A 1 78 ? -5.629 -33.339 -18.514 1.00 27.77 619 LYS A C 1
ATOM 1249 O O . LYS A 1 78 ? -6.215 -32.477 -19.165 1.00 26.49 619 LYS A O 1
ATOM 1268 N N . ILE A 1 79 ? -5.490 -33.296 -17.193 1.00 24.94 620 ILE A N 1
ATOM 1269 C CA . ILE A 1 79 ? -5.925 -32.161 -16.395 1.00 24.60 620 ILE A CA 1
ATOM 1270 C C . ILE A 1 79 ? -4.722 -31.305 -16.059 1.00 22.01 620 ILE A C 1
ATOM 1271 O O . ILE A 1 79 ? -3.683 -31.829 -15.635 1.00 22.49 620 ILE A O 1
ATOM 1287 N N . ILE A 1 80 ? -4.872 -29.994 -16.247 1.00 20.95 621 ILE A N 1
ATOM 1288 C CA . ILE A 1 80 ? -3.934 -29.025 -15.691 1.00 20.06 621 ILE A CA 1
ATOM 1289 C C . ILE A 1 80 ? -4.643 -28.215 -14.618 1.00 19.45 621 ILE A C 1
ATOM 1290 O O . ILE A 1 80 ? -5.874 -28.033 -14.657 1.00 20.66 621 ILE A O 1
ATOM 1306 N N . PHE A 1 81 ? -3.871 -27.762 -13.638 1.00 19.19 622 PHE A N 1
ATOM 1307 C CA . PHE A 1 81 ? -4.454 -27.025 -12.532 1.00 19.05 622 PHE A CA 1
ATOM 1308 C C . PHE A 1 81 ? -3.453 -26.095 -11.865 1.00 20.25 622 PHE A C 1
ATOM 1309 O O . PHE A 1 81 ? -2.255 -26.331 -11.901 1.00 21.31 622 PHE A O 1
ATOM 1326 N N . LEU A 1 82 ? -3.965 -25.019 -11.278 1.00 19.72 623 LEU A N 1
ATOM 1327 C CA . LEU A 1 82 ? -3.151 -24.179 -10.414 1.00 19.85 623 LEU A CA 1
ATOM 1328 C C . LEU A 1 82 ? -2.781 -25.017 -9.194 1.00 23.42 623 LEU A C 1
ATOM 1329 O O . LEU A 1 82 ? -3.658 -25.608 -8.564 1.00 23.19 623 LEU A O 1
ATOM 1345 N N . PRO A 1 83 ? -1.483 -25.100 -8.867 1.00 22.78 624 PRO A N 1
ATOM 1346 C CA . PRO A 1 83 ? -1.042 -26.053 -7.840 1.00 25.78 624 PRO A CA 1
ATOM 1347 C C . PRO A 1 83 ? -1.744 -25.932 -6.490 1.00 26.48 624 PRO A C 1
ATOM 1348 O O . PRO A 1 83 ? -1.788 -26.926 -5.762 1.00 33.42 624 PRO A O 1
ATOM 1359 N N . THR A 1 84 ? -2.281 -24.759 -6.162 1.00 27.78 625 THR A N 1
ATOM 1360 C CA . THR A 1 84 ? -2.892 -24.540 -4.852 1.00 27.15 625 THR A CA 1
ATOM 1361 C C . THR A 1 84 ? -4.423 -24.533 -4.878 1.00 27.27 625 THR A C 1
ATOM 1362 O O . THR A 1 84 ? -5.055 -24.177 -3.887 1.00 30.69 625 THR A O 1
ATOM 1373 N N . VAL A 1 85 ? -5.018 -24.943 -5.996 1.00 25.28 626 VAL A N 1
ATOM 1374 C CA . VAL A 1 85 ? -6.468 -24.856 -6.162 1.00 25.97 626 VAL A CA 1
ATOM 1375 C C . VAL A 1 85 ? -7.225 -25.775 -5.196 1.00 26.90 626 VAL A C 1
ATOM 1376 O O . VAL A 1 85 ? -8.356 -25.478 -4.802 1.00 29.82 626 VAL A O 1
ATOM 1389 N N . GLY A 1 86 ? -6.601 -26.884 -4.815 1.00 26.27 627 GLY A N 1
ATOM 1390 C CA . GLY A 1 86 ? -7.207 -27.828 -3.888 1.00 26.39 627 GLY A CA 1
ATOM 1391 C C . GLY A 1 86 ? -7.840 -29.018 -4.591 1.00 26.73 627 GLY A C 1
ATOM 1392 O O . GLY A 1 86 ? -8.482 -28.870 -5.631 1.00 25.91 627 GLY A O 1
ATOM 1396 N N . GLU A 1 87 ? -7.679 -30.201 -4.012 1.00 31.14 628 GLU A N 1
ATOM 1397 C CA A GLU A 1 87 ? -8.141 -31.427 -4.648 0.46 26.59 628 GLU A CA 1
ATOM 1398 C CA B GLU A 1 87 ? -8.145 -31.428 -4.651 0.54 28.37 628 GLU A CA 1
ATOM 1399 C C . GLU A 1 87 ? -9.668 -31.492 -4.725 1.00 28.55 628 GLU A C 1
ATOM 1400 O O . GLU A 1 87 ? -10.227 -32.131 -5.620 1.00 29.51 628 GLU A O 1
ATOM 1423 N N . ASP A 1 88 ? -10.342 -30.829 -3.792 1.00 30.32 629 ASP A N 1
ATOM 1424 C CA . ASP A 1 88 ? -11.800 -30.770 -3.826 1.00 31.89 629 ASP A CA 1
ATOM 1425 C C . ASP A 1 88 ? -12.277 -30.156 -5.146 1.00 27.55 629 ASP A C 1
ATOM 1426 O O . ASP A 1 88 ? -13.170 -30.694 -5.812 1.00 30.77 629 ASP A O 1
ATOM 1435 N N . ALA A 1 89 ? -11.663 -29.039 -5.530 1.00 27.59 630 ALA A N 1
ATOM 1436 C CA . ALA A 1 89 ? -12.009 -28.360 -6.774 1.00 25.04 630 ALA A CA 1
ATOM 1437 C C . ALA A 1 89 ? -11.695 -29.226 -7.992 1.00 23.48 630 ALA A C 1
ATOM 1438 O O . ALA A 1 89 ? -12.469 -29.283 -8.952 1.00 25.63 630 ALA A O 1
ATOM 1445 N N . ILE A 1 90 ? -10.560 -29.916 -7.941 1.00 22.97 631 ILE A N 1
ATOM 1446 C CA . ILE A 1 90 ? -10.165 -30.788 -9.035 1.00 23.15 631 ILE A CA 1
ATOM 1447 C C . ILE A 1 90 ? -11.206 -31.900 -9.202 1.00 23.79 631 ILE A C 1
ATOM 1448 O O . ILE A 1 90 ? -11.698 -32.145 -10.313 1.00 24.86 631 ILE A O 1
ATOM 1464 N N . GLN A 1 91 ? -11.552 -32.563 -8.102 1.00 25.46 632 GLN A N 1
ATOM 1465 C CA . GLN A 1 91 ? -12.528 -33.644 -8.174 1.00 27.24 632 GLN A CA 1
ATOM 1466 C C . GLN A 1 91 ? -13.909 -33.134 -8.576 1.00 27.75 632 GLN A C 1
ATOM 1467 O O . GLN A 1 91 ? -14.617 -33.799 -9.338 1.00 29.87 632 GLN A O 1
ATOM 1481 N N . ARG A 1 92 ? -14.286 -31.950 -8.088 1.00 27.61 633 ARG A N 1
ATOM 1482 C CA . ARG A 1 92 ? -15.557 -31.350 -8.494 1.00 29.40 633 ARG A CA 1
ATOM 1483 C C . ARG A 1 92 ? -15.574 -31.118 -10.003 1.00 26.88 633 ARG A C 1
ATOM 1484 O O . ARG A 1 92 ? -16.563 -31.420 -10.683 1.00 29.04 633 ARG A O 1
ATOM 1505 N N . TYR A 1 93 ? -14.469 -30.599 -10.528 1.00 24.82 634 TYR A N 1
ATOM 1506 C CA . TYR A 1 93 ? -14.354 -30.402 -11.969 1.00 26.25 634 TYR A CA 1
ATOM 1507 C C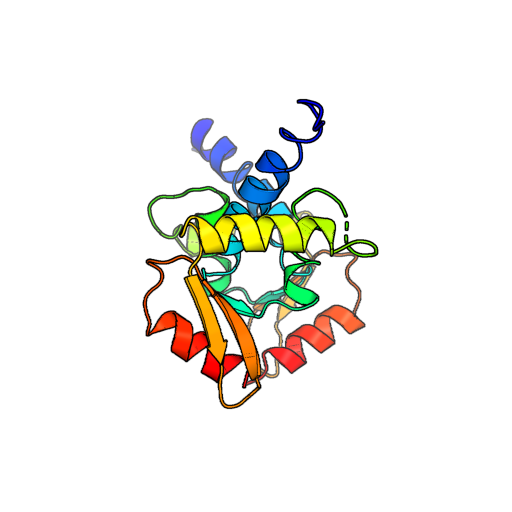 . TYR A 1 93 ? -14.431 -31.737 -12.726 1.00 25.91 634 TYR A C 1
ATOM 1508 O O . TYR A 1 93 ? -15.161 -31.853 -13.710 1.00 26.42 634 TYR A O 1
ATOM 1526 N N . ILE A 1 94 ? -13.687 -32.745 -12.274 1.00 24.76 635 ILE A N 1
ATOM 1527 C CA . ILE A 1 94 ? -13.740 -34.061 -12.924 1.00 26.59 635 ILE A CA 1
ATOM 1528 C C . ILE A 1 94 ? -15.168 -34.600 -12.930 1.00 30.47 635 ILE A C 1
ATOM 1529 O O . ILE A 1 94 ? -15.643 -35.114 -13.945 1.00 31.05 635 ILE A O 1
ATOM 1545 N N . LEU A 1 95 ? -15.849 -34.476 -11.797 1.00 29.11 636 LEU A N 1
ATOM 1546 C CA . LEU A 1 95 ? -17.229 -34.945 -11.688 1.00 36.64 636 LEU A CA 1
ATOM 1547 C C . LEU A 1 95 ? -18.157 -34.179 -12.630 1.00 35.19 636 LEU A C 1
ATOM 1548 O O . LEU A 1 95 ? -18.988 -34.775 -13.312 1.00 38.91 636 LEU A O 1
ATOM 1564 N N . LYS A 1 96 ? -18.024 -32.856 -12.654 1.00 33.52 637 LYS A N 1
ATOM 1565 C CA . LYS A 1 96 ? -18.872 -32.018 -13.505 1.00 36.24 637 LYS A CA 1
ATOM 1566 C C . LYS A 1 96 ? -18.710 -32.324 -14.998 1.00 39.59 637 LYS A C 1
ATOM 1567 O O . LYS A 1 96 ? -19.686 -32.323 -15.750 1.00 42.78 637 LYS A O 1
ATOM 1586 N N . GLU A 1 97 ? -17.478 -32.589 -15.418 1.00 37.71 638 GLU A N 1
ATOM 1587 C CA . GLU A 1 97 ? -17.167 -32.814 -16.829 1.00 31.33 638 GLU A CA 1
ATOM 1588 C C . GLU A 1 97 ? -17.237 -34.293 -17.201 1.00 51.52 638 GLU A C 1
ATOM 1589 O O . GLU A 1 97 ? -16.829 -34.684 -18.294 1.00 77.04 638 GLU A O 1
ATOM 1601 N N . LYS A 1 98 ? -17.756 -35.109 -16.289 1.00 43.09 639 LYS A N 1
ATOM 1602 C CA . LYS A 1 98 ? -17.831 -36.552 -16.497 1.00 80.85 639 LYS A CA 1
ATOM 1603 C C . LYS A 1 98 ? -18.736 -36.888 -17.679 1.00 82.63 639 LYS A C 1
ATOM 1604 O O . LYS A 1 98 ? -19.925 -36.569 -17.674 1.00 76.79 639 LYS A O 1
ATOM 1623 N N . ALA B 1 2 ? -24.407 10.971 -5.429 1.00 65.34 543 ALA B N 1
ATOM 1624 C CA . ALA B 1 2 ? -23.692 10.496 -4.250 1.00 77.83 543 ALA B CA 1
ATOM 1625 C C . ALA B 1 2 ? -22.432 9.724 -4.633 1.00 44.97 543 ALA B C 1
ATOM 1626 O O . ALA B 1 2 ? -21.542 9.531 -3.808 1.00 47.66 543 ALA B O 1
ATOM 1632 N N . MET B 1 3 ? -22.358 9.289 -5.887 1.00 39.47 544 MET B N 1
ATOM 1633 C CA . MET B 1 3 ? -21.257 8.443 -6.341 1.00 36.62 544 MET B CA 1
ATOM 1634 C C . MET B 1 3 ? -19.936 9.194 -6.466 1.00 36.68 544 MET B C 1
ATOM 1635 O O . MET B 1 3 ? -19.800 10.095 -7.291 1.00 34.80 544 MET B O 1
ATOM 1649 N N . ALA B 1 4 ? -18.956 8.801 -5.662 1.00 31.14 545 ALA B N 1
ATOM 1650 C CA . ALA B 1 4 ? -17.601 9.319 -5.814 1.00 33.32 545 ALA B CA 1
ATOM 1651 C C . ALA B 1 4 ? -17.027 8.844 -7.151 1.00 31.40 545 ALA B C 1
ATOM 1652 O O . ALA B 1 4 ? -17.395 7.776 -7.653 1.00 27.53 545 ALA B O 1
ATOM 1659 N N . SER B 1 5 ? -16.124 9.641 -7.716 1.00 30.55 546 SER B N 1
ATOM 1660 C CA . SER B 1 5 ? -15.515 9.346 -9.012 1.00 27.70 546 SER B CA 1
ATOM 1661 C C . SER B 1 5 ? -14.845 7.965 -9.027 1.00 25.35 546 SER B C 1
ATOM 1662 O O . SER B 1 5 ? -14.960 7.207 -10.000 1.00 24.78 546 SER B O 1
ATOM 1670 N N . ALA B 1 6 ? -14.152 7.640 -7.941 1.00 27.93 547 ALA B N 1
ATOM 1671 C CA . ALA B 1 6 ? -13.455 6.362 -7.835 1.00 27.17 547 ALA B CA 1
ATOM 1672 C C . ALA B 1 6 ? -14.429 5.184 -7.931 1.00 26.23 547 ALA B C 1
ATOM 1673 O O . ALA B 1 6 ? -14.125 4.143 -8.539 1.00 24.23 547 ALA B O 1
ATOM 1680 N N . ARG B 1 7 ? -15.609 5.351 -7.343 1.00 25.05 548 ARG B N 1
ATOM 1681 C CA . ARG B 1 7 ? -16.615 4.291 -7.364 1.00 23.08 548 ARG B CA 1
ATOM 1682 C C . ARG B 1 7 ? -17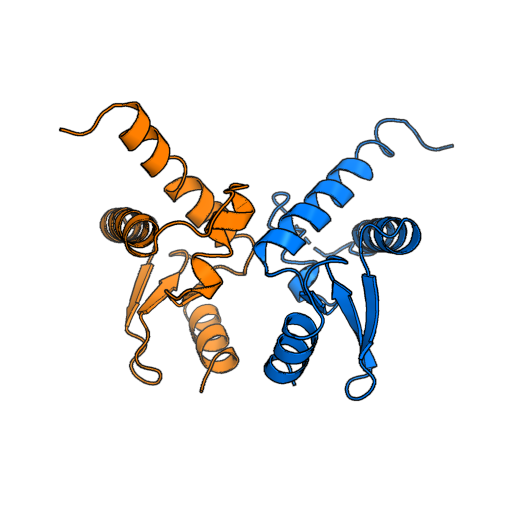.146 4.092 -8.788 1.00 25.78 548 ARG B C 1
ATOM 1683 O O . ARG B 1 7 ? -17.278 2.958 -9.276 1.00 23.35 548 ARG B O 1
ATOM 1704 N N . SER B 1 8 ? -17.425 5.205 -9.463 1.00 23.47 549 SER B N 1
ATOM 1705 C CA . SER B 1 8 ? -17.826 5.167 -10.862 1.00 22.36 549 SER B CA 1
ATOM 1706 C C . SER B 1 8 ? -16.756 4.461 -11.711 1.00 22.94 549 SER B C 1
ATOM 1707 O O . SER B 1 8 ? -17.059 3.612 -12.565 1.00 22.35 549 SER B O 1
ATOM 1715 N N . LEU B 1 9 ? -15.496 4.821 -11.482 1.00 23.17 550 LEU B N 1
ATOM 1716 C CA . LEU B 1 9 ? -14.406 4.164 -12.194 1.00 21.34 550 LEU B CA 1
ATOM 1717 C C . LEU B 1 9 ? -14.395 2.655 -11.944 1.00 22.02 550 LEU B C 1
ATOM 1718 O O . LEU B 1 9 ? -14.268 1.862 -12.890 1.00 22.62 550 LEU B O 1
ATOM 1734 N N . ARG B 1 10 ? -14.546 2.259 -10.681 1.00 21.42 551 ARG B N 1
ATOM 1735 C CA . ARG B 1 10 ? -14.640 0.830 -10.368 1.00 21.69 551 ARG B CA 1
ATOM 1736 C C . ARG B 1 10 ? -15.776 0.150 -11.137 1.00 19.80 551 ARG B C 1
ATOM 1737 O O . ARG B 1 10 ? -15.602 -0.968 -11.670 1.00 22.57 551 ARG B O 1
ATOM 1758 N N . SER B 1 11 ? -16.939 0.788 -11.200 1.00 21.98 552 SER B N 1
ATOM 1759 C CA . SER B 1 11 ? -18.012 0.250 -12.052 1.00 20.99 552 SER B CA 1
ATOM 1760 C C . SER B 1 11 ? -17.561 0.070 -13.519 1.00 20.91 552 SER B C 1
ATOM 1761 O O . SER B 1 11 ? -17.776 -0.988 -14.133 1.00 21.05 552 SER B O 1
ATOM 1769 N N . LEU B 1 12 ? -16.957 1.103 -14.098 1.00 19.18 553 LEU B N 1
ATOM 1770 C CA . LEU B 1 12 ? -16.479 0.988 -15.484 1.00 18.26 553 LEU B CA 1
ATOM 1771 C C . LEU B 1 12 ? -15.470 -0.170 -15.678 1.00 20.76 553 LEU B C 1
ATOM 1772 O O . LEU B 1 12 ? -15.512 -0.925 -16.684 1.00 21.58 553 LEU B O 1
ATOM 1788 N N . GLN B 1 13 ? -14.567 -0.316 -14.711 1.00 20.94 554 GLN B N 1
ATOM 1789 C CA A GLN B 1 13 ? -13.565 -1.377 -14.791 0.57 23.34 554 GLN B CA 1
ATOM 1790 C CA B GLN B 1 13 ? -13.559 -1.375 -14.759 0.43 17.86 554 GLN B CA 1
ATOM 1791 C C . GLN B 1 13 ? -14.197 -2.764 -14.645 1.00 20.32 554 GLN B C 1
ATOM 1792 O O . GLN B 1 13 ? -13.798 -3.710 -15.353 1.00 21.56 554 GLN B O 1
ATOM 1819 N N . ARG B 1 14 ? -15.187 -2.899 -13.755 1.00 19.07 555 ARG B N 1
ATOM 1820 C CA . ARG B 1 14 ? -15.906 -4.175 -13.645 1.00 19.90 555 ARG B CA 1
ATOM 1821 C C . ARG B 1 14 ? -16.659 -4.495 -14.943 1.00 18.40 555 ARG B C 1
ATOM 1822 O O . ARG B 1 14 ? -16.666 -5.645 -15.383 1.00 19.92 555 ARG B O 1
ATOM 1843 N N . GLN B 1 15 ? -17.305 -3.500 -15.555 1.00 18.13 556 GLN B N 1
ATOM 1844 C CA . GLN B 1 15 ? -17.981 -3.754 -16.838 1.00 17.68 556 GLN B CA 1
ATOM 1845 C C . GLN B 1 15 ? -17.009 -4.257 -17.923 1.00 18.42 556 GLN B C 1
ATOM 1846 O O . GLN B 1 15 ? -17.303 -5.205 -18.692 1.00 18.73 556 GLN B O 1
ATOM 1860 N N . ARG B 1 16 ? -15.860 -3.590 -18.004 1.00 18.61 557 ARG B N 1
ATOM 1861 C CA . ARG B 1 16 ? -14.802 -4.035 -18.909 1.00 17.91 557 ARG B CA 1
ATOM 1862 C C . ARG B 1 16 ? -14.387 -5.494 -18.639 1.00 18.24 557 ARG B C 1
ATOM 1863 O O . ARG B 1 16 ? -14.310 -6.326 -19.570 1.00 19.34 557 ARG B O 1
ATOM 1884 N N . ALA B 1 17 ? -14.114 -5.799 -17.371 1.00 17.99 558 ALA B N 1
ATOM 1885 C CA . ALA B 1 17 ? -13.743 -7.161 -16.986 1.00 17.80 558 ALA B CA 1
ATOM 1886 C C . ALA B 1 17 ? -14.839 -8.168 -17.357 1.00 17.65 558 ALA B C 1
ATOM 1887 O O . ALA B 1 17 ? -14.539 -9.268 -17.823 1.00 18.92 558 ALA B O 1
ATOM 1894 N N . ILE B 1 18 ? -16.101 -7.814 -17.130 1.00 17.53 559 ILE B N 1
ATOM 1895 C CA . ILE B 1 18 ? -17.206 -8.693 -17.511 1.00 16.86 559 ILE B CA 1
ATOM 1896 C C . ILE B 1 18 ? -17.147 -9.009 -19.005 1.00 17.23 559 ILE B C 1
ATOM 1897 O O . ILE B 1 18 ? -17.263 -10.186 -19.402 1.00 17.60 559 ILE B O 1
ATOM 1913 N N . LEU B 1 19 ? -16.976 -7.986 -19.841 1.00 17.65 560 LEU B N 1
ATOM 1914 C CA . LEU B 1 19 ? -16.816 -8.261 -21.279 1.00 18.11 560 LEU B CA 1
ATOM 1915 C C . LEU B 1 19 ? -15.621 -9.183 -21.597 1.00 17.87 560 LEU B C 1
ATOM 1916 O O . LEU B 1 19 ? -15.726 -10.141 -22.406 1.00 19.58 560 LEU B O 1
ATOM 1932 N N . LYS B 1 20 ? -14.476 -8.880 -20.997 1.00 18.22 561 LYS B N 1
ATOM 1933 C CA . LYS B 1 20 ? -13.283 -9.675 -21.288 1.00 18.40 561 LYS B CA 1
ATOM 1934 C C . LYS B 1 20 ? -13.453 -11.141 -20.857 1.00 20.05 561 LYS B C 1
ATOM 1935 O O . LYS B 1 20 ? -13.042 -12.080 -21.570 1.00 19.52 561 LYS B O 1
ATOM 1954 N N . VAL B 1 21 ? -14.052 -11.327 -19.684 1.00 17.89 562 VAL B N 1
ATOM 1955 C CA . VAL B 1 21 ? -14.297 -12.664 -19.154 1.00 17.32 562 VAL B CA 1
ATOM 1956 C C . VAL B 1 21 ? -15.261 -13.403 -20.063 1.00 16.36 562 VAL B C 1
ATOM 1957 O O . VAL B 1 21 ? -15.035 -14.568 -20.423 1.00 17.07 562 VAL B O 1
ATOM 1970 N N . MET B 1 22 ? -16.350 -12.734 -20.432 1.00 16.45 563 MET B N 1
ATOM 1971 C CA . MET B 1 22 ? -17.324 -13.348 -21.316 1.00 16.66 563 MET B CA 1
ATOM 1972 C C . MET B 1 22 ? -16.680 -13.803 -22.613 1.00 18.23 563 MET B C 1
ATOM 1973 O O . MET B 1 22 ? -16.941 -14.910 -23.081 1.00 20.18 563 MET B O 1
ATOM 1987 N N . ASN B 1 23 ? -15.837 -12.966 -23.201 1.00 18.50 564 ASN B N 1
ATOM 1988 C CA A ASN B 1 23 ? -15.109 -13.372 -24.395 0.54 20.30 564 ASN B CA 1
ATOM 1989 C CA B ASN B 1 23 ? -15.120 -13.384 -24.396 0.46 18.20 564 ASN B CA 1
ATOM 1990 C C . ASN B 1 23 ? -14.246 -14.607 -24.123 1.00 18.45 564 ASN B C 1
ATOM 1991 O O . ASN B 1 23 ? -14.265 -15.583 -24.895 1.00 23.81 564 ASN B O 1
ATOM 2012 N N . THR B 1 24 ? -13.491 -14.582 -23.028 1.00 19.00 565 THR B N 1
ATOM 2013 C CA . THR B 1 24 ? -12.626 -15.719 -22.681 1.00 20.19 565 THR B CA 1
ATOM 2014 C C . THR B 1 24 ? -13.369 -17.060 -22.501 1.00 21.61 565 THR B C 1
ATOM 2015 O O . THR B 1 24 ? -12.900 -18.104 -22.970 1.00 21.74 565 THR B O 1
ATOM 2026 N N . ILE B 1 25 ? -14.512 -17.027 -21.813 1.00 19.07 566 ILE B N 1
ATOM 2027 C CA . ILE B 1 25 ? -15.238 -18.259 -21.481 1.00 21.25 566 ILE B CA 1
ATOM 2028 C C . ILE B 1 25 ? -16.306 -18.708 -22.485 1.00 19.55 566 ILE B C 1
ATOM 2029 O O . ILE B 1 25 ? -17.051 -19.646 -22.206 1.00 23.11 566 ILE B O 1
ATOM 2045 N N . GLY B 1 26 ? -16.389 -18.061 -23.642 1.00 18.45 567 GLY B N 1
ATOM 2046 C CA . GLY B 1 26 ? -17.226 -18.556 -24.728 1.00 23.15 567 GLY B CA 1
ATOM 2047 C C . GLY B 1 26 ? -18.507 -17.782 -24.991 1.00 22.15 567 GLY B C 1
ATOM 2048 O O . GLY B 1 26 ? -19.317 -18.186 -25.823 1.00 22.83 567 GLY B O 1
ATOM 2052 N N . GLY B 1 27 ? -18.697 -16.673 -24.286 1.00 19.31 568 GLY B N 1
ATOM 2053 C CA . GLY B 1 27 ? -19.737 -15.721 -24.636 1.00 17.57 568 GLY B CA 1
ATOM 2054 C C . GLY B 1 27 ? -21.102 -15.935 -24.005 1.00 14.73 568 GLY B C 1
ATOM 2055 O O . GLY B 1 27 ? -22.033 -15.168 -24.297 1.00 18.01 568 GLY B O 1
ATOM 2059 N N . VAL B 1 28 ? -21.219 -16.945 -23.149 1.00 15.66 569 VAL B N 1
ATOM 2060 C CA . VAL B 1 28 ? -22.483 -17.275 -22.496 1.00 15.26 569 VAL B CA 1
ATOM 2061 C C . VAL B 1 28 ? -22.200 -17.674 -21.061 1.00 16.80 569 VAL B C 1
ATOM 2062 O O . VAL B 1 28 ? -21.276 -18.441 -20.808 1.00 17.93 569 VAL B O 1
ATOM 2075 N N . ALA B 1 29 ? -23.002 -17.176 -20.118 1.00 16.57 570 ALA B N 1
ATOM 2076 C CA . ALA B 1 29 ? -22.810 -17.558 -18.719 1.00 16.08 570 ALA B CA 1
ATOM 2077 C C . ALA B 1 29 ? -24.071 -17.395 -17.892 1.00 15.87 570 ALA B C 1
ATOM 2078 O O . ALA B 1 29 ? -24.812 -16.441 -18.070 1.00 18.21 570 ALA B O 1
ATOM 2085 N N . TYR B 1 30 ? -24.282 -18.309 -16.952 1.00 18.43 571 TYR B N 1
ATOM 2086 C CA . TYR B 1 30 ? -25.299 -18.120 -15.930 1.00 17.40 571 TYR B CA 1
ATOM 2087 C C . TYR B 1 30 ? -24.813 -17.134 -14.873 1.00 17.76 571 TYR B C 1
ATOM 2088 O O . TYR B 1 30 ? -23.626 -17.112 -14.529 1.00 18.89 571 TYR B O 1
ATOM 2106 N N . LEU B 1 31 ? -25.722 -16.304 -14.380 1.00 19.46 572 LEU B N 1
ATOM 2107 C CA . LEU B 1 31 ? -25.417 -15.417 -13.270 1.00 20.00 572 LEU B CA 1
ATOM 2108 C C . LEU B 1 31 ? -25.478 -16.212 -11.970 1.00 19.62 572 LEU B C 1
ATOM 2109 O O . LEU B 1 31 ? -26.550 -16.530 -11.460 1.00 23.90 572 LEU B O 1
ATOM 2125 N N . ARG B 1 32 ? -24.300 -16.551 -11.472 1.00 19.92 573 ARG B N 1
ATOM 2126 C CA . ARG B 1 32 ? -24.149 -17.348 -10.269 1.00 21.09 573 ARG B CA 1
ATOM 2127 C C . ARG B 1 32 ? -22.716 -17.179 -9.777 1.00 20.30 573 ARG B C 1
ATOM 2128 O O . ARG B 1 32 ? -21.907 -16.525 -10.438 1.00 20.24 573 ARG B O 1
ATOM 2149 N N . GLU B 1 33 ? -22.414 -17.781 -8.631 1.00 21.75 574 GLU B N 1
ATOM 2150 C CA . GLU B 1 33 ? -21.126 -17.611 -7.959 1.00 23.69 574 GLU B CA 1
ATOM 2151 C C . GLU B 1 33 ? -19.921 -17.855 -8.867 1.00 22.77 574 GLU B C 1
ATOM 2152 O O . GLU B 1 33 ? -18.948 -17.100 -8.822 1.00 22.89 574 GLU B O 1
ATOM 2164 N N . GLN B 1 34 ? -19.984 -18.903 -9.679 1.00 22.20 575 GLN B N 1
ATOM 2165 C CA . GLN B 1 34 ? -18.890 -19.268 -10.581 1.00 23.38 575 GLN B CA 1
ATOM 2166 C C . GLN B 1 34 ? -18.486 -18.079 -11.462 1.00 19.63 575 GLN B C 1
ATOM 2167 O O . GLN B 1 34 ? -17.286 -17.748 -11.617 1.00 19.92 575 GLN B O 1
ATOM 2181 N N . PHE B 1 35 ? -19.488 -17.416 -12.022 1.00 19.22 576 PHE B N 1
ATOM 2182 C CA . PHE B 1 35 ? -19.232 -16.267 -12.874 1.00 17.57 576 PHE B CA 1
ATOM 2183 C C . PHE B 1 35 ? -18.637 -15.089 -12.092 1.00 20.66 576 PHE B C 1
ATOM 2184 O O . PHE B 1 35 ? -17.670 -14.444 -12.540 1.00 17.52 576 PHE B O 1
ATOM 2201 N N . TYR B 1 36 ? -19.193 -14.812 -10.918 1.00 19.18 577 TYR B N 1
ATOM 2202 C CA . TYR B 1 36 ? -18.713 -13.697 -10.107 1.00 20.99 577 TYR B CA 1
ATOM 2203 C C . TYR B 1 36 ? -17.256 -13.934 -9.730 1.00 22.17 577 TYR B C 1
ATOM 2204 O O . TYR B 1 36 ? -16.434 -12.999 -9.729 1.00 20.35 577 TYR B O 1
ATOM 2222 N N . GLU B 1 37 ? -16.945 -15.192 -9.422 1.00 20.96 578 GLU B N 1
ATOM 2223 C CA A GLU B 1 37 ? -15.578 -15.579 -9.092 0.59 22.04 578 GLU B CA 1
ATOM 2224 C CA B GLU B 1 37 ? -15.584 -15.598 -9.092 0.41 21.82 578 GLU B CA 1
ATOM 2225 C C . GLU B 1 37 ? -14.654 -15.382 -10.286 1.00 18.52 578 GLU B C 1
ATOM 2226 O O . GLU B 1 37 ? -13.530 -14.872 -10.129 1.00 19.54 578 GLU B O 1
ATOM 2249 N N . SER B 1 38 ? -15.105 -15.785 -11.477 1.00 18.03 579 SER B N 1
ATOM 2250 C CA . SER B 1 38 ? -14.306 -15.543 -12.690 1.00 17.29 579 SER B CA 1
ATOM 2251 C C . SER B 1 38 ? -13.985 -14.052 -12.858 1.00 17.29 579 SER B C 1
ATOM 2252 O O . SER B 1 38 ? -12.832 -13.687 -13.142 1.00 18.28 579 SER B O 1
ATOM 2260 N N . VAL B 1 39 ? -14.996 -13.197 -12.704 1.00 17.77 580 VAL B N 1
ATOM 2261 C CA . VAL B 1 39 ? -14.751 -11.754 -12.827 1.00 16.49 580 VAL B CA 1
ATOM 2262 C C . VAL B 1 39 ? -13.775 -11.277 -11.759 1.00 16.46 580 VAL B C 1
ATOM 2263 O O . VAL B 1 39 ? -12.850 -10.516 -12.061 1.00 18.78 580 VAL B O 1
ATOM 2276 N N . SER B 1 40 ? -13.968 -11.723 -10.520 1.00 20.09 581 SER B N 1
ATOM 2277 C CA . SER B 1 40 ? -13.074 -11.349 -9.423 1.00 20.47 581 SER B CA 1
ATOM 2278 C C . SER B 1 40 ? -11.624 -11.728 -9.718 1.00 20.62 581 SER B C 1
ATOM 2279 O O . SER B 1 40 ? -10.705 -10.921 -9.543 1.00 24.04 581 SER B O 1
ATOM 2287 N N . LYS B 1 41 ? -11.423 -12.964 -10.163 1.00 20.57 582 LYS B N 1
ATOM 2288 C CA . LYS B 1 41 ? -10.089 -13.461 -10.459 1.00 20.80 582 LYS B CA 1
ATOM 2289 C C . LYS B 1 41 ? -9.457 -12.753 -11.655 1.00 20.47 582 LYS B C 1
ATOM 2290 O O . LYS B 1 41 ? -8.252 -12.462 -11.638 1.00 23.77 582 LYS B O 1
ATOM 2309 N N . TYR B 1 42 ? -10.244 -12.495 -12.697 1.00 20.46 583 TYR B N 1
ATOM 2310 C CA . TYR B 1 42 ? -9.731 -11.747 -13.848 1.00 21.13 583 TYR B CA 1
ATOM 2311 C C . TYR B 1 42 ? -9.157 -10.411 -13.408 1.00 24.69 583 TYR B C 1
ATOM 2312 O O . TYR B 1 42 ? -8.119 -9.986 -13.905 1.00 26.32 583 TYR B O 1
ATOM 2330 N N . MET B 1 43 ? -9.840 -9.758 -12.471 1.00 24.20 584 MET B N 1
ATOM 2331 C CA . MET B 1 43 ? -9.454 -8.417 -12.036 1.00 23.89 584 MET B CA 1
ATOM 2332 C C . MET B 1 43 ? -8.362 -8.433 -10.971 1.00 26.37 584 MET B C 1
ATOM 2333 O O . MET B 1 43 ? -7.833 -7.380 -10.608 1.00 31.19 584 MET B O 1
ATOM 2347 N N . GLY B 1 44 ? -8.020 -9.616 -10.475 1.00 33.16 585 GLY B N 1
ATOM 2348 C CA . GLY B 1 44 ? -6.998 -9.746 -9.452 1.00 38.12 585 GLY B CA 1
ATOM 2349 C C . GLY B 1 44 ? -7.498 -9.318 -8.085 1.00 42.72 585 GLY B C 1
ATOM 2350 O O . GLY B 1 44 ? -6.710 -8.948 -7.212 1.00 47.91 585 GLY B O 1
ATOM 2354 N N . SER B 1 45 ? -8.813 -9.371 -7.898 1.00 53.68 586 SER B N 1
ATOM 2355 C CA . SER B 1 45 ? -9.418 -8.995 -6.627 1.00 46.49 586 SER B CA 1
ATOM 2356 C C . SER B 1 45 ? -9.052 -9.999 -5.539 1.00 54.89 586 SER B C 1
ATOM 2357 O O . SER B 1 45 ? -8.997 -11.205 -5.783 1.00 52.56 586 SER B O 1
ATOM 2365 N N . THR B 1 46 ? -8.807 -9.487 -4.337 1.00 82.56 587 THR B N 1
ATOM 2366 C CA . THR B 1 46 ? -8.426 -10.317 -3.201 1.00 99.40 587 THR B CA 1
ATOM 2367 C C . THR B 1 46 ? -9.542 -11.291 -2.845 1.00 104.14 587 THR B C 1
ATOM 2368 O O . THR B 1 46 ? -9.325 -12.503 -2.780 1.00 66.33 587 THR B O 1
ATOM 2379 N N . THR B 1 47 ? -10.733 -10.750 -2.616 1.00 84.61 588 THR B N 1
ATOM 2380 C CA . THR B 1 47 ? -11.891 -11.549 -2.239 1.00 103.84 588 THR B CA 1
ATOM 2381 C C . THR B 1 47 ? -12.908 -11.542 -3.368 1.00 92.78 588 THR B C 1
ATOM 2382 O O . THR B 1 47 ? -12.900 -10.644 -4.211 1.00 62.73 588 THR B O 1
ATOM 2393 N N . THR B 1 48 ? -13.777 -12.548 -3.388 1.00 56.57 589 THR B N 1
ATOM 2394 C CA . THR B 1 48 ? -14.839 -12.611 -4.381 1.00 84.24 589 THR B CA 1
ATOM 2395 C C . THR B 1 48 ? -15.698 -11.361 -4.274 1.00 73.75 589 THR B C 1
ATOM 2396 O O . THR B 1 48 ? -16.255 -11.072 -3.214 1.00 58.13 589 THR B O 1
ATOM 2407 N N . LEU B 1 49 ? -15.784 -10.616 -5.373 1.00 51.94 590 LEU B N 1
ATOM 2408 C CA . LEU B 1 49 ? -16.586 -9.403 -5.423 1.00 49.33 590 LEU B CA 1
ATOM 2409 C C . LEU B 1 49 ? -17.997 -9.712 -4.953 1.00 67.37 590 LEU B C 1
ATOM 2410 O O . LEU B 1 49 ? -18.548 -10.763 -5.283 1.00 60.01 590 LEU B O 1
ATOM 2426 N N . ASP B 1 50 ? -18.563 -8.807 -4.160 1.00 56.57 591 ASP B N 1
ATOM 2427 C CA . ASP B 1 50 ? -19.936 -8.948 -3.702 1.00 66.94 591 ASP B CA 1
ATOM 2428 C C . ASP B 1 50 ? -20.814 -9.197 -4.918 1.00 53.31 591 ASP B C 1
ATOM 2429 O O . ASP B 1 50 ? -20.652 -8.559 -5.955 1.00 53.03 591 ASP B O 1
ATOM 2438 N N . LYS B 1 51 ? -21.727 -10.147 -4.793 1.00 46.11 592 LYS B N 1
ATOM 2439 C CA . LYS B 1 51 ? -22.541 -10.567 -5.920 1.00 44.39 592 LYS B CA 1
ATOM 2440 C C . LYS B 1 51 ? -23.456 -9.438 -6.402 1.00 50.48 592 LYS B C 1
ATOM 2441 O O . LYS B 1 51 ? -23.597 -9.215 -7.607 1.00 42.16 592 LYS B O 1
ATOM 2460 N N . LYS B 1 52 ? -24.053 -8.720 -5.456 1.00 43.69 593 LYS B N 1
ATOM 2461 C CA . LYS B 1 52 ? -24.916 -7.586 -5.772 1.00 45.82 593 LYS B CA 1
ATOM 2462 C C . LYS B 1 52 ? -24.142 -6.541 -6.579 1.00 33.80 593 LYS B C 1
ATOM 2463 O O . LYS B 1 52 ? -24.672 -5.935 -7.521 1.00 40.89 593 LYS B O 1
ATOM 2482 N N . THR B 1 53 ? -22.880 -6.349 -6.208 1.00 42.00 594 THR B N 1
ATOM 2483 C CA . THR B 1 53 ? -22.012 -5.387 -6.882 1.00 37.05 594 THR B CA 1
ATOM 2484 C C . THR B 1 53 ? -21.825 -5.742 -8.353 1.00 37.87 594 THR B C 1
ATOM 2485 O O . THR B 1 53 ? -22.056 -4.912 -9.233 1.00 40.17 594 THR B O 1
ATOM 2496 N N . VAL B 1 54 ? -21.399 -6.972 -8.620 1.00 39.21 595 VAL B N 1
ATOM 2497 C CA . VAL B 1 54 ? -21.184 -7.409 -9.993 1.00 40.18 595 VAL B CA 1
ATOM 2498 C C . VAL B 1 54 ? -22.515 -7.374 -10.742 1.00 31.02 595 VAL B C 1
ATOM 2499 O O . VAL B 1 54 ? -22.586 -6.976 -11.914 1.00 34.14 595 VAL B O 1
ATOM 2512 N N . ARG B 1 55 ? -23.577 -7.778 -10.053 1.00 33.62 596 ARG B N 1
ATOM 2513 C CA . ARG B 1 55 ? -24.900 -7.809 -10.660 1.00 27.65 596 ARG B CA 1
ATOM 2514 C C . ARG B 1 55 ? -25.398 -6.420 -11.088 1.00 27.98 596 ARG B C 1
ATOM 2515 O O . ARG B 1 55 ? -26.001 -6.277 -12.152 1.00 30.42 596 ARG B O 1
ATOM 2536 N N . GLY B 1 56 ? -25.166 -5.400 -10.267 1.00 29.75 597 GLY B N 1
ATOM 2537 C CA . GLY B 1 56 ? -25.524 -4.044 -10.666 1.00 29.50 597 GLY B CA 1
ATOM 2538 C C . GLY B 1 56 ? -24.922 -3.642 -12.010 1.00 25.42 597 GLY B C 1
ATOM 2539 O O . GLY B 1 56 ? -25.583 -3.032 -12.875 1.00 27.94 597 GLY B O 1
ATOM 2543 N N . ASP B 1 57 ? -23.658 -4.002 -12.200 1.00 25.72 598 ASP B N 1
ATOM 2544 C CA . ASP B 1 57 ? -22.961 -3.660 -13.430 1.00 24.95 598 ASP B CA 1
ATOM 2545 C C . ASP B 1 57 ? -23.431 -4.529 -14.588 1.00 21.18 598 ASP B C 1
ATOM 2546 O O . ASP B 1 57 ? -23.604 -4.046 -15.717 1.00 22.34 598 ASP B O 1
ATOM 2555 N N . VAL B 1 58 ? -23.664 -5.809 -14.313 1.00 22.85 599 VAL B N 1
ATOM 2556 C CA . VAL B 1 58 ? -24.305 -6.651 -15.321 1.00 22.54 599 VAL B CA 1
ATOM 2557 C C . VAL B 1 58 ? -25.607 -5.988 -15.768 1.00 22.30 599 VAL B C 1
ATOM 2558 O O . VAL B 1 58 ? -25.883 -5.886 -16.961 1.00 23.53 599 VAL B O 1
ATOM 2571 N N . ASP B 1 59 ? -26.386 -5.499 -14.808 1.00 23.48 600 ASP B N 1
ATOM 2572 C CA . ASP B 1 59 ? -27.665 -4.874 -15.131 1.00 25.57 600 ASP B CA 1
ATOM 2573 C C . ASP B 1 59 ? -27.471 -3.605 -15.964 1.00 27.18 600 ASP B C 1
ATOM 2574 O O . ASP B 1 59 ? -28.207 -3.360 -16.929 1.00 26.84 600 ASP B O 1
ATOM 2583 N N . LEU B 1 60 ? -26.491 -2.785 -15.592 1.00 23.21 601 LEU B N 1
ATOM 2584 C CA . LEU B 1 60 ? -26.168 -1.623 -16.426 1.00 24.24 601 LEU B CA 1
ATOM 2585 C C . LEU B 1 60 ? -25.832 -2.032 -17.858 1.00 21.71 601 LEU B C 1
ATOM 2586 O O . LEU B 1 60 ? -26.242 -1.375 -18.818 1.00 25.25 601 LEU B O 1
ATOM 2602 N N . MET B 1 61 ? -25.072 -3.111 -18.000 1.00 20.04 602 MET B N 1
ATOM 2603 C CA . MET B 1 61 ? -24.707 -3.592 -19.334 1.00 21.66 602 MET B CA 1
ATOM 2604 C C . MET B 1 61 ? -25.883 -4.166 -20.118 1.00 21.65 602 MET B C 1
ATOM 2605 O O . MET B 1 61 ? -25.999 -3.946 -21.326 1.00 20.91 602 MET B O 1
ATOM 2619 N N . VAL B 1 62 ? -26.757 -4.900 -19.442 1.00 21.59 603 VAL B N 1
ATOM 2620 C CA . VAL B 1 62 ? -27.956 -5.399 -20.100 1.00 25.49 603 VAL B CA 1
ATOM 2621 C C . VAL B 1 62 ? -28.816 -4.226 -20.555 1.00 26.65 603 VAL B C 1
ATOM 2622 O O . VAL B 1 62 ? -29.292 -4.205 -21.689 1.00 28.48 603 VAL B O 1
ATOM 2635 N N . GLU B 1 63 ? -29.001 -3.237 -19.682 1.00 25.23 604 GLU B N 1
ATOM 2636 C CA . GLU B 1 63 ? -29.834 -2.090 -20.037 1.00 27.17 604 GLU B CA 1
ATOM 2637 C C . GLU B 1 63 ? -29.281 -1.262 -21.201 1.00 28.10 604 GLU B C 1
ATOM 2638 O O . GLU B 1 63 ? -30.058 -0.699 -21.970 1.00 30.59 604 GLU B O 1
ATOM 2650 N N . SER B 1 64 ? -27.956 -1.190 -21.334 1.00 25.84 605 SER B N 1
ATOM 2651 C CA . SER B 1 64 ? -27.338 -0.444 -22.432 1.00 24.28 605 SER B CA 1
ATOM 2652 C C . SER B 1 64 ? -27.018 -1.331 -23.640 1.00 23.22 605 SER B C 1
ATOM 2653 O O . SER B 1 64 ? -26.373 -0.886 -24.588 1.00 25.73 605 SER B O 1
ATOM 2661 N N . GLU B 1 65 ? -27.480 -2.579 -23.586 1.00 22.33 606 GLU B N 1
ATOM 2662 C CA . GLU B 1 65 ? -27.406 -3.526 -24.705 1.00 27.21 606 GLU B CA 1
ATOM 2663 C C . GLU B 1 65 ? -25.993 -4.034 -25.000 1.00 21.35 606 GLU B C 1
ATOM 2664 O O . GLU B 1 65 ? -25.731 -4.588 -26.069 1.00 25.06 606 GLU B O 1
ATOM 2676 N N . LYS B 1 66 ? -25.094 -3.866 -24.039 1.00 18.37 607 LYS B N 1
ATOM 2677 C CA . LYS B 1 66 ? -23.758 -4.445 -24.126 1.00 18.99 607 LYS B CA 1
ATOM 2678 C C . LYS B 1 66 ? -23.819 -5.957 -23.901 1.00 20.12 607 LYS B C 1
ATOM 2679 O O . LYS B 1 66 ? -22.941 -6.691 -24.360 1.00 19.91 607 LYS B O 1
ATOM 2698 N N . LEU B 1 67 ? -24.855 -6.408 -23.189 1.00 18.91 608 LEU B N 1
ATOM 2699 C CA . LEU B 1 67 ? -25.101 -7.827 -22.950 1.00 18.48 608 LEU B CA 1
ATOM 2700 C C . LEU B 1 67 ? -26.546 -8.123 -23.244 1.00 19.20 608 LEU B C 1
ATOM 2701 O O . LEU B 1 67 ? -27.410 -7.258 -23.089 1.00 21.73 608 LEU B O 1
ATOM 2717 N N . GLY B 1 68 ? -26.804 -9.364 -23.640 1.00 20.54 609 GLY B N 1
ATOM 2718 C CA . GLY B 1 68 ? -28.149 -9.899 -23.678 1.00 21.97 609 GLY B CA 1
ATOM 2719 C C . GLY B 1 68 ? -28.384 -10.678 -22.400 1.00 20.23 609 GLY B C 1
ATOM 2720 O O . GLY B 1 68 ? -27.435 -11.193 -21.797 1.00 20.46 609 GLY B O 1
ATOM 2724 N N . ALA B 1 69 ? -29.644 -10.765 -21.984 1.00 21.04 610 ALA B N 1
ATOM 2725 C CA . ALA B 1 69 ? -29.998 -11.504 -20.786 1.00 22.26 610 ALA B CA 1
ATOM 2726 C C . ALA B 1 69 ? -31.360 -12.127 -20.949 1.00 25.36 610 ALA B C 1
ATOM 2727 O O . ALA B 1 69 ? -32.245 -11.549 -21.583 1.00 27.14 610 ALA B O 1
ATOM 2734 N N . ARG B 1 70 ? -31.532 -13.303 -20.365 1.00 24.02 611 ARG B N 1
ATOM 2735 C CA . ARG B 1 70 ? -32.858 -13.902 -20.311 1.00 26.61 611 ARG B CA 1
ATOM 2736 C C . ARG B 1 70 ? -32.950 -14.866 -19.147 1.00 25.18 611 ARG B C 1
ATOM 2737 O O . ARG B 1 70 ? -31.935 -15.251 -18.570 1.00 28.31 611 ARG B O 1
ATOM 2758 N N . THR B 1 71 ? -34.170 -15.224 -18.778 1.00 29.40 612 THR B N 1
ATOM 2759 C CA . THR B 1 71 ? -34.363 -16.273 -17.797 1.00 31.71 612 THR B CA 1
ATOM 2760 C C . THR B 1 71 ? -34.454 -17.589 -18.543 1.00 35.52 612 THR B C 1
ATOM 2761 O O . THR B 1 71 ? -35.179 -17.710 -19.529 1.00 43.57 612 THR B O 1
ATOM 2772 N N . GLU B 1 72 ? -33.683 -18.559 -18.073 1.00 31.22 613 GLU B N 1
ATOM 2773 C CA . GLU B 1 72 ? -33.673 -19.899 -18.626 1.00 30.37 613 GLU B CA 1
ATOM 2774 C C . GLU B 1 72 ? -34.665 -20.713 -17.799 1.00 35.06 613 GLU B C 1
ATOM 2775 O O . GLU B 1 72 ? -34.372 -21.099 -16.669 1.00 33.49 613 GLU B O 1
ATOM 2787 N N . PRO B 1 73 ? -35.860 -20.956 -18.354 1.00 34.79 614 PRO B N 1
ATOM 2788 C CA . PRO B 1 73 ? -36.969 -21.458 -17.538 1.00 60.02 614 PRO B CA 1
ATOM 2789 C C . PRO B 1 73 ? -36.808 -22.909 -17.084 1.00 39.39 614 PRO B C 1
ATOM 2790 O O . PRO B 1 73 ? -37.411 -23.299 -16.080 1.00 33.62 614 PRO B O 1
ATOM 2801 N N . VAL B 1 74 ? -36.015 -23.696 -17.805 1.00 25.15 615 VAL B N 1
ATOM 2802 C CA . VAL B 1 74 ? -35.828 -25.100 -17.449 1.00 26.90 615 VAL B CA 1
ATOM 2803 C C . VAL B 1 74 ? -35.045 -25.252 -16.149 1.00 24.01 615 VAL B C 1
ATOM 2804 O O . VAL B 1 74 ? -35.428 -26.035 -15.277 1.00 25.14 615 VAL B O 1
ATOM 2817 N N . SER B 1 75 ? -33.955 -24.502 -16.023 1.00 22.85 616 SER B N 1
ATOM 2818 C CA . SER B 1 75 ? -33.105 -24.582 -14.838 1.00 22.95 616 SER B CA 1
ATOM 2819 C C . SER B 1 75 ? -33.451 -23.490 -13.832 1.00 24.56 616 SER B C 1
ATOM 2820 O O . SER B 1 75 ? -33.024 -23.548 -12.677 1.00 25.77 616 SER B O 1
ATOM 2828 N N . GLY B 1 76 ? -34.225 -22.501 -14.272 1.00 23.06 617 GLY B N 1
ATOM 2829 C CA . GLY B 1 76 ? -34.628 -21.402 -13.413 1.00 24.92 617 GLY B CA 1
ATOM 2830 C C . GLY B 1 76 ? -33.520 -20.408 -13.088 1.00 21.74 617 GLY B C 1
ATOM 2831 O O . GLY B 1 76 ? -33.562 -19.772 -12.036 1.00 25.71 617 GLY B O 1
ATOM 2835 N N . ARG B 1 77 ? -32.535 -20.290 -13.977 1.00 25.79 618 ARG B N 1
ATOM 2836 C CA A ARG B 1 77 ? -31.409 -19.380 -13.775 0.62 25.45 618 ARG B CA 1
ATOM 2837 C CA B ARG B 1 77 ? -31.405 -19.384 -13.781 0.38 22.10 618 ARG B CA 1
ATOM 2838 C C . ARG B 1 77 ? -31.472 -18.213 -14.750 1.00 23.59 618 ARG B C 1
ATOM 2839 O O . ARG B 1 77 ? -32.111 -18.302 -15.789 1.00 28.78 618 ARG B O 1
ATOM 2880 N N . LYS B 1 78 ? -30.784 -17.129 -14.411 1.00 23.09 619 LYS B N 1
ATOM 2881 C CA . LYS B 1 78 ? -30.638 -15.986 -15.307 1.00 23.58 619 LYS B CA 1
ATOM 2882 C C . LYS B 1 78 ? -29.371 -16.201 -16.122 1.00 20.71 619 LYS B C 1
ATOM 2883 O O . LYS B 1 78 ? -28.318 -16.494 -15.564 1.00 24.64 619 LYS B O 1
ATOM 2902 N N . ILE B 1 79 ? -29.486 -16.078 -17.436 1.00 19.98 620 ILE B N 1
ATOM 2903 C CA . ILE B 1 79 ? -28.348 -16.261 -18.326 1.00 21.27 620 ILE B CA 1
ATOM 2904 C C . ILE B 1 79 ? -28.025 -14.936 -19.018 1.00 19.53 620 ILE B C 1
ATOM 2905 O O . ILE B 1 79 ? -28.931 -14.175 -19.383 1.00 21.01 620 ILE B O 1
ATOM 2921 N N . ILE B 1 80 ? -26.727 -14.650 -19.146 1.00 18.74 621 ILE B N 1
ATOM 2922 C CA . ILE B 1 80 ? -26.258 -13.511 -19.931 1.00 18.00 621 ILE B CA 1
ATOM 2923 C C . ILE B 1 80 ? -25.397 -13.995 -21.086 1.00 17.62 621 ILE B C 1
ATOM 2924 O O . ILE B 1 80 ? -24.824 -15.102 -21.044 1.00 18.14 621 ILE B O 1
ATOM 2940 N N . PHE B 1 81 ? -25.332 -13.179 -22.133 1.00 17.21 622 PHE B N 1
ATOM 2941 C CA . PHE B 1 81 ? -24.559 -13.551 -23.307 1.00 16.57 622 PHE B CA 1
ATOM 2942 C C . PHE B 1 81 ? -24.111 -12.324 -24.067 1.00 16.95 622 PHE B C 1
ATOM 2943 O O . PHE B 1 81 ? -24.744 -11.272 -24.000 1.00 19.82 622 PHE B O 1
ATOM 2960 N N . LEU B 1 82 ? -22.994 -12.458 -24.770 1.00 17.73 623 LEU B N 1
ATOM 2961 C CA . LEU B 1 82 ? -22.585 -11.425 -25.703 1.00 18.68 623 LEU B CA 1
ATOM 2962 C C . LEU B 1 82 ? -23.642 -11.380 -26.800 1.00 18.88 623 LEU B C 1
ATOM 2963 O O . LEU B 1 82 ? -24.032 -12.423 -27.320 1.00 19.59 623 LEU B O 1
ATOM 2979 N N . PRO B 1 83 ? -24.139 -10.182 -27.141 1.00 17.89 624 PRO B N 1
ATOM 2980 C CA . PRO B 1 83 ? -25.290 -10.111 -28.048 1.00 21.69 624 PRO B CA 1
ATOM 2981 C C . PRO B 1 83 ? -25.113 -10.782 -29.410 1.00 23.83 624 PRO B C 1
ATOM 2982 O O . PRO B 1 83 ? -26.121 -11.148 -30.021 1.00 28.10 624 PRO B O 1
ATOM 2993 N N . THR B 1 84 ? -23.879 -10.958 -29.867 1.00 21.79 625 THR B N 1
ATOM 2994 C CA . THR B 1 84 ? -23.646 -11.513 -31.196 1.00 24.48 625 THR B CA 1
ATOM 2995 C C . THR B 1 84 ? -23.333 -13.012 -31.206 1.00 24.73 625 THR B C 1
ATOM 2996 O O . THR B 1 84 ? -23.005 -13.564 -32.251 1.00 26.19 625 THR B O 1
ATOM 3007 N N . VAL B 1 85 ? -23.443 -13.675 -30.060 1.00 23.01 626 VAL B N 1
ATOM 3008 C CA . VAL B 1 85 ? -22.996 -15.070 -29.959 1.00 22.91 626 VAL B CA 1
ATOM 3009 C C . VAL B 1 85 ? -23.873 -16.072 -30.728 1.00 38.51 626 VAL B C 1
ATOM 3010 O O . VAL B 1 85 ? -23.382 -17.100 -31.202 1.00 32.25 626 VAL B O 1
ATOM 3023 N N . GLY B 1 86 ? -25.161 -15.780 -30.860 1.00 28.84 627 GLY B N 1
ATOM 3024 C CA . GLY B 1 86 ? -26.049 -16.643 -31.630 1.00 28.54 627 GLY B CA 1
ATOM 3025 C C . GLY B 1 86 ? -26.771 -17.700 -30.813 1.00 30.88 627 GLY B C 1
ATOM 3026 O O . GLY B 1 86 ? -26.257 -18.202 -29.813 1.00 29.66 627 GLY B O 1
ATOM 3030 N N . GLU B 1 87 ? -27.970 -18.054 -31.262 1.00 27.42 628 GLU B N 1
ATOM 3031 C CA . GLU B 1 87 ? -28.845 -18.918 -30.485 1.00 28.62 628 GLU B CA 1
ATOM 3032 C C . GLU B 1 87 ? -28.260 -20.318 -30.272 1.00 26.66 628 GLU B C 1
ATOM 3033 O O . GLU B 1 87 ? -28.385 -20.884 -29.182 1.00 26.93 628 GLU B O 1
ATOM 3045 N N . ASP B 1 88 ? -27.622 -20.872 -31.300 1.00 26.83 629 ASP B N 1
ATOM 3046 C CA . ASP B 1 88 ? -27.032 -22.204 -31.192 1.00 26.59 629 ASP B CA 1
ATOM 3047 C C . ASP B 1 88 ? -26.053 -22.279 -30.017 1.00 26.76 629 ASP B C 1
ATOM 3048 O O . ASP B 1 88 ? -26.111 -23.200 -29.203 1.00 26.00 629 ASP B O 1
ATOM 3057 N N . ALA B 1 89 ? -25.173 -21.289 -29.914 1.00 23.98 630 ALA B N 1
ATOM 3058 C CA . ALA B 1 89 ? -24.185 -21.251 -28.835 1.00 22.65 630 ALA B CA 1
ATOM 3059 C C . ALA B 1 89 ? -24.837 -21.167 -27.453 1.00 19.23 630 ALA B C 1
ATOM 3060 O O . ALA B 1 89 ? -24.413 -21.840 -26.490 1.00 21.87 630 ALA B O 1
ATOM 3067 N N . ILE B 1 90 ? -25.863 -20.325 -27.355 1.00 20.77 631 ILE B N 1
ATOM 3068 C CA . ILE B 1 90 ? -26.583 -20.161 -26.104 1.00 20.42 631 ILE B CA 1
ATOM 3069 C C . ILE B 1 90 ? -27.198 -21.506 -25.708 1.00 18.72 631 ILE B C 1
ATOM 3070 O O . ILE B 1 90 ? -27.028 -21.975 -24.579 1.00 22.13 631 ILE B O 1
ATOM 3086 N N . GLN B 1 91 ? -27.879 -22.137 -26.661 1.00 22.49 632 GLN B N 1
ATOM 3087 C CA . GLN B 1 91 ? -28.560 -23.400 -26.377 1.00 22.55 632 GLN B CA 1
ATOM 3088 C C . GLN B 1 91 ? -27.587 -24.533 -26.041 1.00 28.13 632 GLN B C 1
ATOM 3089 O O . GLN B 1 91 ? -27.865 -25.365 -25.158 1.00 26.16 632 GLN B O 1
ATOM 3103 N N . ARG B 1 92 ? -26.460 -24.580 -26.748 1.00 24.35 633 ARG B N 1
ATOM 3104 C CA . ARG B 1 92 ? -25.430 -25.572 -26.451 1.00 27.10 633 ARG B CA 1
ATOM 3105 C C . ARG B 1 92 ? -24.902 -25.371 -25.029 1.00 25.27 633 ARG B C 1
ATOM 3106 O O . ARG B 1 92 ? -24.724 -26.346 -24.282 1.00 27.37 633 ARG B O 1
ATOM 3127 N N . TYR B 1 93 ? -24.650 -24.115 -24.652 1.00 21.96 634 TYR B N 1
ATOM 3128 C CA . TYR B 1 93 ? -24.246 -23.829 -23.271 1.00 22.21 634 TYR B CA 1
ATOM 3129 C C . TYR B 1 93 ? -25.302 -24.302 -22.274 1.00 23.53 634 TYR B C 1
ATOM 3130 O O . TYR B 1 93 ? -24.975 -24.971 -21.291 1.00 25.03 634 TYR B O 1
ATOM 3148 N N . ILE B 1 94 ? -26.566 -23.966 -22.532 1.00 21.65 635 ILE B N 1
ATOM 3149 C CA . ILE B 1 94 ? -27.649 -24.383 -21.636 1.00 22.93 635 ILE B CA 1
ATOM 3150 C C . ILE B 1 94 ? -27.677 -25.898 -21.472 1.00 26.42 635 ILE B C 1
ATOM 3151 O O . ILE B 1 94 ? -27.795 -26.409 -20.348 1.00 27.11 635 ILE B O 1
ATOM 3167 N N . LEU B 1 95 ? -27.577 -26.620 -22.585 1.00 27.98 636 LEU B N 1
ATOM 3168 C CA . LEU B 1 95 ? -27.568 -28.081 -22.514 1.00 29.85 636 LEU B CA 1
ATOM 3169 C C . LEU B 1 95 ? -26.360 -28.619 -21.753 1.00 33.30 636 LEU B C 1
ATOM 3170 O O . LEU B 1 95 ? -26.501 -29.521 -20.921 1.00 36.59 636 LEU B O 1
ATOM 3186 N N . LYS B 1 96 ? -25.178 -28.080 -22.041 1.00 31.33 637 LYS B N 1
ATOM 3187 C CA . LYS B 1 96 ? -23.967 -28.501 -21.336 1.00 34.24 637 LYS B CA 1
ATOM 3188 C C . LYS B 1 96 ? -24.086 -28.335 -19.816 1.00 30.27 637 LYS B C 1
ATOM 3189 O O . LYS B 1 96 ? -23.584 -29.167 -19.053 1.00 36.90 637 LYS B O 1
ATOM 3208 N N . GLU B 1 97 ? -24.762 -27.271 -19.386 1.00 30.27 638 GLU B N 1
ATOM 3209 C CA . GLU B 1 97 ? -24.853 -26.924 -17.967 1.00 30.14 638 GLU B CA 1
ATOM 3210 C C . GLU B 1 97 ? -26.152 -27.387 -17.298 1.00 34.91 638 GLU B C 1
ATOM 3211 O O . GLU B 1 97 ? -26.468 -26.955 -16.189 1.00 34.78 638 GLU B O 1
ATOM 3223 N N . LYS B 1 98 ? -26.901 -28.269 -17.951 1.00 33.38 639 LYS B N 1
ATOM 3224 C CA . LYS B 1 98 ? -28.219 -28.639 -17.442 1.00 37.18 639 LYS B CA 1
ATOM 3225 C C . LYS B 1 98 ? -28.134 -29.439 -16.141 1.00 39.41 639 LYS B C 1
ATOM 3226 O O . LYS B 1 98 ? -27.132 -30.097 -15.866 1.00 46.71 639 LYS B O 1
ATOM 3245 N N . ASP B 1 99 ? -29.200 -29.376 -15.349 1.00 48.30 640 ASP B N 1
ATOM 3246 C CA . ASP B 1 99 ? -29.251 -30.072 -14.067 1.00 105.42 640 ASP B CA 1
ATOM 3247 C C . ASP B 1 99 ? -29.421 -31.577 -14.255 1.00 61.12 640 ASP B C 1
ATOM 3248 O O . ASP B 1 99 ? -30.012 -32.029 -15.236 1.00 76.28 640 ASP B O 1
#

Organism: Saccharomyces cerevisiae (strain ATCC 204508 / S288c) (NCBI:txid559292)

Secondary structure (DSSP, 8-state):
---HHHHHHHHHHHHHHHHHHHHTTSEEESSHHHHHHHHHHHT-----HHHHHHHHHHHHTTSSEEEE-TTT-PEEEE-TTS-HHHHHHHHHHT-/---HHHHHHHHHHHHHHHHHHHHHTSEEESSHHHHHHHHHHHT-SSPPPHHHHHHHHHHHHHTTSSEEEEETTTTEEEEE-TTS-HHHHHHHHHHT--

Nearest PDB structures (foldseek):
  5aim-assembly2_B  TM=1.010E+00  e=7.679E-19  Saccharomyces cerevisiae
  5aim-assembly1_A  TM=9.725E-01  e=1.827E-14  Saccharomyces cerevisiae
  9gc3-assembly1_A  TM=9.680E-01  e=7.305E-14  Saccharomyces cerevisiae
  8ffz-assembly1_B  TM=9.602E-01  e=4.381E-12  Saccharomyces cerevisiae S288C
  1xma-assembly1_B-2  TM=6.284E-01  e=5.283E-03  Acetivibrio thermocellus

Foldseek 3Di:
DDDPVNVVVLVVLLVLLLVLCVVVQFKDWPDDVSQVSSQVSVPHPPPVVSSVVSVVVCCVVPCWPWDQDPVVRTIMIGRPPSDVVSHVVVVVVVD/DDDPVNVVVLVVLLVLLVVLCVVVQFKDWLDQVSQQSSCVSVVHPDRPDSVSSVVSVVVCCVVVQKPWDQDVQQRTIMIGGVVRDDVSHVVVCVVPDD

InterPro domains:
  IPR007309 B-block binding subunit of TFIIIC [PF04182] (108-174)
  IPR035625 Tfc3-like, extended winged-helix domain [cd16169] (549-639)
  IPR044210 Transcription factor Tfc3-like [PTHR15180] (8-609)
  IPR046488 Transcription factor tau subunit sfc3/Tfc3, C-terminal [PF20222] (736-1114)
  IPR049543 Transcription factor tau 138 kDa subunit, extended winged helix [PF21552] (54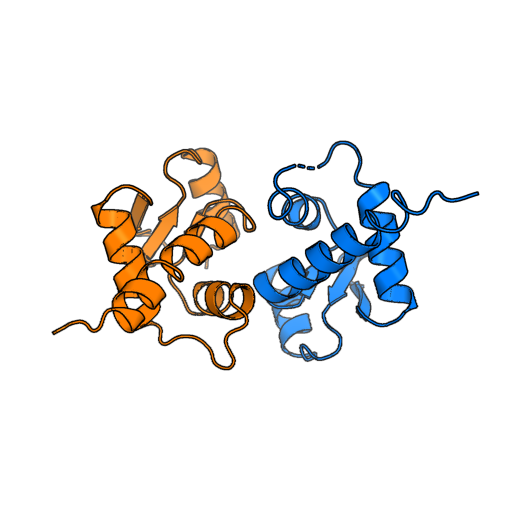0-637)

Radius of gyration: 17.71 Å; Cα contacts (8 Å, |Δi|>4): 221; chains: 2; bounding box: 56×53×34 Å

B-factor: mean 36.47, std 19.56, range [14.73, 144.37]

GO terms:
  GO:0001002 RNA polymerase III type 1 promoter sequence-specific DNA binding (F, IDA)
  GO:0001003 RNA polymerase III type 2 promoter sequence-specific DNA binding (F, IDA)
  GO:0042791 5S class rRNA transcription by RNA polymerase III (P, IDA)
  GO:0008301 DNA binding, bending (F, IDA)
  GO:0000127 transcription factor TFIIIC complex (C, IDA)
  GO:0006383 transcription by RNA polymerase III (P, IDA)
  GO:0005739 mitochondrion (C, HDA)
  GO:0042791 5S class rRNA transcription by RNA polymerase III (P, IMP)
  GO:0071168 protein localization to chromatin (P, IMP)
  GO:0005654 nucleoplasm (C, TAS)